Protein 2P5I (pdb70)

Organism: Halalkalibacterium halodurans (strain ATCC BAA-125 / DSM 18197 / FERM 7344 / JCM 9153 / C-125) (NCBI:txid272558)

Solvent-accessible surface area: 12283 Å² total

Sequence (257 aa):
PWRFLDHTSFGPTFQALQSFAYDDTLCTSIGKSQSPPTLRAWVHHNTVVLGIQDSRLPQIKAGIEALKGFQHDVIVRNSGGLAVVLDSGILNLSLVLKEEKGFSIDDGYELYELICSFQEQIEAREIVGSYCPGSYDLSIDGKKFAGISQRRIRGGVAVQIYLCVSGSGAERAKIRTFYDKAVAGQPTKFVYPRIKPETASLSELLGQPHNVSDVLLKALTLQQHGASLLTESLSADEWLLYEQHFARISERNEKLL

Foldseek 3Di:
DEEEAEALDDDQVPDVLLVVLLLVLLQQCQQVVNHAWYKYKHAHAQEKEAELQLLPFPQQVQLQVVSVVVVHHYWYDDNGQGIDTTHQQKMKIKTKHFADDPCDPVNLLVVCVLLCLCPPFWDQAFQAQATSTDRGFIDGPQAGFKDWDWDHDNRMIIIMMIGRADDFQLVRQVVQSSCCSRNVPHDGPDDGGNHDSVSGHVCVVVVHHDGNVNVVVSSCSVVVVPDDYHHDDDDPVSVVSSVVSSVVSVVVGVVSD

Radius of gyration: 17.76 Å; Cα contacts (8 Å, |Δi|>4): 543; chains: 1; bounding box: 44×38×42 Å

Secondary structure (DSSP, 8-state):
--EEEEESS--TTS-HHHHHHHHHHHHHHHTTTSS--EEEEE--SSEEEEEHHHHTSTTHHHHHHHHHHTT-EEEEESS----EEE-TTEEEEEEEEE--TT--HHHHHH--HHHH------EE---TTSSS--TT-EEETTEEEEEEEEEEETTEEEEEEEEE-SS-HHHHH--HHHHHHHHTTS--SS------TT---HHHHHTS---HHHHHHHH--TGGGT---EE----HHHHHHHHHHHHHHHHHHHHH-

Nearest PDB structures (foldseek):
  2p5i-assembly1_A  TM=1.003E+00  e=3.492E-57  Halalkalibacterium halodurans C-125
  2p0l-assembly1_A  TM=9.333E-01  e=1.406E-27  Streptococcus agalactiae COH1
  5icl-assembly1_A  TM=6.985E-01  e=1.034E-13  Enterococcus faecalis V583
  5idh-assembly1_A  TM=7.059E-01  e=4.350E-13  Enterococcus faecalis V583
  5ij6-assembly1_A  TM=6.819E-01  e=8.649E-13  Enterococcus faecalis V583

CATH classification: 3.30.930.10

B-factor: mean 23.75, std 8.86, range [7.97, 57.52]

InterPro domains:
  IPR004143 Biotinyl protein ligase (BPL) and lipoyl protein ligase (LPL), catalytic domain [PF21948] (27-234)
  IPR004143 Biotinyl protein ligase (BPL) and lipoyl protein ligase (LPL), catalytic domain [PS51733] (44-228)
  IPR024897 Octanoyltransferase LipL [MF_02119] (7-277)
  IPR045864 Class II Aminoacyl-tRNA synthetase/Biotinyl protein ligase (BPL) and lipoyl protein ligase (LPL) [G3DSA:3.30.930.10] (1-278)
  IPR045864 Class II Aminoacyl-tRNA synthetase/Biotinyl protein ligase (BPL) and lipoyl protein ligase (LPL) [SSF55681] (13-274)
  IPR050664 Octanoyltransferase LipM/LipL [PTHR43679] (11-274)

Structure (mmCIF, N/CA/C/O backbone):
data_2P5I
#
_entry.id   2P5I
#
_cell.length_a   87.715
_cell.length_b   87.715
_cell.length_c   78.878
_cell.angle_alpha   90.00
_cell.angle_beta   90.00
_cell.angle_gamma   120.00
#
_symmetry.space_group_name_H-M   'P 65'
#
loop_
_entity.id
_entity.type
_entity.pdbx_description
1 polymer 'BH3822 protein'
2 water water
#
loop_
_atom_site.group_PDB
_atom_site.id
_atom_site.type_symbol
_atom_site.label_atom_id
_atom_site.label_alt_id
_atom_site.label_comp_id
_atom_site.label_asym_id
_atom_site.label_entity_id
_atom_site.label_seq_id
_atom_site.pdbx_PDB_ins_code
_atom_site.Cartn_x
_atom_site.Cartn_y
_atom_site.Cartn_z
_atom_site.occupancy
_atom_site.B_iso_or_equiv
_atom_site.auth_seq_id
_atom_site.auth_comp_id
_atom_site.auth_asym_id
_atom_site.auth_atom_id
_atom_site.pdbx_PDB_model_num
ATOM 1 N N . PRO A 1 14 ? 29.564 1.934 -4.609 1.00 31.91 14 PRO A N 1
ATOM 2 C CA . PRO A 1 14 ? 29.905 0.855 -3.648 1.00 33.26 14 PRO A CA 1
ATOM 3 C C . PRO A 1 14 ? 31.231 1.135 -2.934 1.00 33.58 14 PRO A C 1
ATOM 4 O O . PRO A 1 14 ? 32.296 1.085 -3.551 1.00 34.84 14 PRO A O 1
ATOM 8 N N . TRP A 1 15 ? 31.155 1.428 -1.637 1.00 32.98 15 TRP A N 1
ATOM 9 C CA . TRP A 1 15 ? 32.336 1.718 -0.824 1.00 31.30 15 TRP A CA 1
ATOM 10 C C . TRP A 1 15 ? 33.011 0.434 -0.338 1.00 29.59 15 TRP A C 1
ATOM 11 O O . TRP A 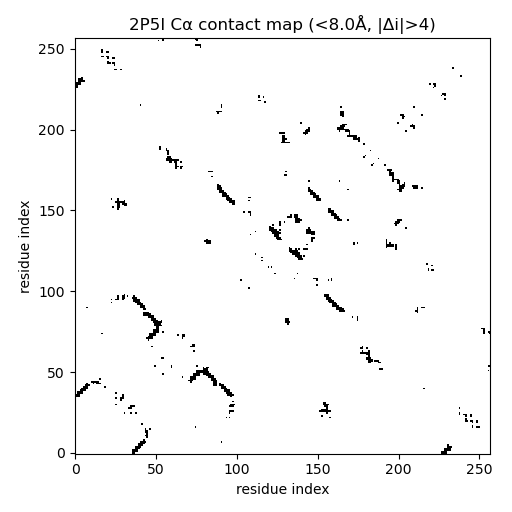1 15 ? 32.356 -0.590 -0.158 1.00 31.50 15 TRP A O 1
ATOM 22 N N . ARG A 1 16 ? 34.323 0.487 -0.133 1.00 28.51 16 ARG A N 1
ATOM 23 C CA . ARG A 1 16 ? 35.058 -0.655 0.411 1.00 24.98 16 ARG A CA 1
ATOM 24 C C . ARG A 1 16 ? 35.348 -0.308 1.868 1.00 24.33 16 ARG A C 1
ATOM 25 O O . ARG A 1 16 ? 35.619 0.847 2.183 1.00 23.86 16 ARG A O 1
ATOM 33 N N . PHE A 1 17 ? 35.281 -1.299 2.749 1.00 22.72 17 PHE A N 1
ATOM 34 C CA . PHE A 1 17 ? 35.563 -1.084 4.162 1.00 22.26 17 PHE A CA 1
ATOM 35 C C . PHE A 1 17 ? 36.806 -1.863 4.584 1.00 22.30 17 PHE A C 1
ATOM 36 O O . PHE A 1 17 ? 36.934 -3.054 4.295 1.00 22.75 17 PHE A O 1
ATOM 44 N N . LEU A 1 18 ? 37.719 -1.175 5.261 1.00 21.80 18 LEU A N 1
ATOM 45 C CA . LEU A 1 18 ? 38.962 -1.766 5.744 1.00 21.66 18 LEU A CA 1
ATOM 46 C C . LEU A 1 18 ? 39.021 -1.662 7.261 1.00 20.89 18 LEU A C 1
ATOM 47 O O . LEU A 1 18 ? 39.127 -0.564 7.809 1.00 20.25 18 LEU A O 1
ATOM 52 N N . ASP A 1 19 ? 38.970 -2.811 7.927 1.00 19.70 19 ASP A N 1
ATOM 53 C CA . ASP A 1 19 ? 38.989 -2.884 9.382 1.00 18.95 19 ASP A CA 1
ATOM 54 C C . ASP A 1 19 ? 40.392 -3.059 9.966 1.00 18.63 19 ASP A C 1
ATOM 55 O O . ASP A 1 19 ? 40.937 -4.158 9.950 1.00 18.73 19 ASP A O 1
ATOM 60 N N . HIS A 1 20 ? 40.977 -1.980 10.478 1.00 18.46 20 HIS A N 1
ATOM 61 C CA . HIS A 1 20 ? 42.303 -2.048 11.091 1.00 16.24 20 HIS A CA 1
ATOM 62 C C . HIS A 1 20 ? 42.177 -1.680 12.565 1.00 16.37 20 HIS A C 1
ATOM 63 O O . HIS A 1 20 ? 43.094 -1.121 13.169 1.00 15.77 20 HIS A O 1
ATOM 70 N N . THR A 1 21 ? 41.037 -2.011 13.152 1.00 17.81 21 THR A N 1
ATOM 71 C CA . THR A 1 21 ? 40.798 -1.686 14.550 1.00 20.20 21 THR A CA 1
ATOM 72 C C . THR A 1 21 ? 41.112 -2.788 15.564 1.00 22.05 21 THR A C 1
ATOM 73 O O . THR A 1 21 ? 41.114 -2.523 16.766 1.00 23.66 21 THR A O 1
ATOM 77 N N . SER A 1 22 ? 41.392 -4.007 15.104 1.00 21.79 22 SER A N 1
ATOM 78 C CA . SER A 1 22 ? 41.644 -5.107 16.039 1.00 23.43 22 SER A CA 1
ATOM 79 C C . SER A 1 22 ? 42.982 -5.830 15.955 1.00 23.08 22 SER A C 1
ATOM 80 O O . SER A 1 22 ? 43.027 -7.055 15.999 1.00 23.11 22 SER A O 1
ATOM 83 N N . PHE A 1 23 ? 44.073 -5.088 15.854 1.00 22.98 23 PHE A N 1
ATOM 84 C CA . PHE A 1 23 ? 45.378 -5.717 15.780 1.00 23.97 23 PHE A CA 1
ATOM 85 C C . PHE A 1 23 ? 46.164 -5.442 17.056 1.00 24.89 23 PHE A C 1
ATOM 86 O O . PHE A 1 23 ? 45.805 -4.557 17.835 1.00 25.39 23 PHE A O 1
ATOM 94 N N . GLY A 1 24 ? 47.223 -6.215 17.275 1.00 24.85 24 GLY A N 1
ATOM 95 C CA . GLY A 1 24 ? 48.034 -6.052 18.471 1.00 25.48 24 GLY A CA 1
ATOM 96 C C . GLY A 1 24 ? 48.824 -4.757 18.544 1.00 26.35 24 GLY A C 1
ATOM 97 O O . GLY A 1 24 ? 48.929 -4.029 17.548 1.00 26.68 24 GLY A O 1
ATOM 98 N N . PRO A 1 25 ? 49.428 -4.459 19.708 1.00 26.36 25 PRO A N 1
ATOM 99 C CA . PRO A 1 25 ? 50.217 -3.238 19.915 1.00 25.35 25 PRO A CA 1
ATOM 100 C C . PRO A 1 25 ? 51.427 -3.068 19.007 1.00 25.04 25 PRO A C 1
ATOM 101 O O . PRO A 1 25 ? 52.143 -2.074 19.117 1.00 26.26 25 PRO A O 1
ATOM 105 N N . THR A 1 26 ? 51.665 -4.027 18.113 1.00 24.66 26 THR A N 1
ATOM 106 C CA . THR A 1 26 ? 52.801 -3.933 17.191 1.00 24.54 26 THR A CA 1
ATOM 107 C C . THR A 1 26 ? 52.401 -3.254 15.890 1.00 22.60 26 THR A C 1
ATOM 108 O O . THR A 1 26 ? 53.256 -2.867 15.088 1.00 21.92 26 THR A O 1
ATOM 112 N N . PHE A 1 27 ? 51.095 -3.144 15.676 1.00 21.43 27 PHE A N 1
ATOM 113 C CA . PHE A 1 27 ? 50.553 -2.487 14.493 1.00 19.65 27 PHE A CA 1
ATOM 114 C C . PHE A 1 27 ? 50.872 -1.010 14.735 1.00 19.69 27 PHE A C 1
ATOM 115 O O . PHE A 1 27 ? 50.330 -0.385 15.643 1.00 18.67 27 PHE A O 1
ATOM 123 N N . GLN A 1 28 ? 51.776 -0.475 13.922 1.00 20.36 28 GLN A N 1
ATOM 124 C CA . GLN A 1 28 ? 52.251 0.902 14.049 1.00 20.23 28 GLN A CA 1
ATOM 125 C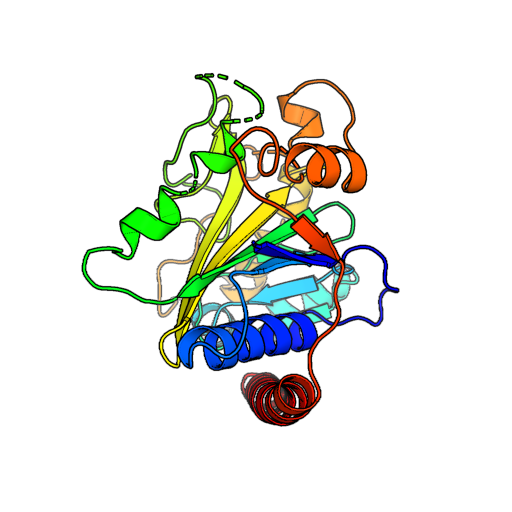 C . GLN A 1 28 ? 51.460 1.967 13.313 1.00 19.56 28 GLN A C 1
ATOM 126 O O . GLN A 1 28 ? 50.871 1.715 12.260 1.00 20.37 28 GLN A O 1
ATOM 132 N N . ALA A 1 29 ? 51.486 3.176 13.861 1.00 17.48 29 ALA A N 1
ATOM 133 C CA . ALA A 1 29 ? 50.804 4.297 13.238 1.00 18.14 29 ALA A CA 1
ATOM 134 C C . ALA A 1 29 ? 51.458 4.560 11.876 1.00 17.59 29 ALA A C 1
ATOM 135 O O . ALA A 1 29 ? 50.790 4.982 10.937 1.00 16.74 29 ALA A O 1
ATOM 137 N N . LEU A 1 30 ? 52.758 4.283 11.763 1.00 17.93 30 LEU A N 1
ATOM 138 C CA . LEU A 1 30 ? 53.465 4.500 10.496 1.00 18.58 30 LEU A CA 1
ATOM 139 C C . LEU A 1 30 ? 52.871 3.647 9.381 1.00 17.77 30 LEU A C 1
ATOM 140 O O . LEU A 1 30 ? 52.758 4.095 8.235 1.00 16.63 30 LEU A O 1
ATOM 145 N N . GLN A 1 31 ? 52.502 2.412 9.718 1.00 16.76 31 GLN A N 1
ATOM 146 C CA . GLN A 1 31 ? 51.894 1.511 8.742 1.00 16.12 31 GLN A CA 1
ATOM 147 C C . GLN A 1 31 ? 50.553 2.117 8.329 1.00 14.93 31 GLN A C 1
ATOM 148 O O . GLN A 1 31 ? 50.202 2.151 7.143 1.00 14.76 31 GLN A O 1
ATOM 154 N N . SER A 1 32 ? 49.811 2.607 9.316 1.00 13.98 32 SER A N 1
ATOM 155 C CA . SER A 1 32 ? 48.528 3.233 9.043 1.00 14.20 32 SER A CA 1
ATOM 156 C C . SER A 1 32 ? 48.704 4.360 8.028 1.00 15.29 32 SER A C 1
ATOM 157 O O . SER A 1 32 ? 47.922 4.471 7.087 1.00 15.53 32 SER A O 1
ATOM 160 N N . PHE A 1 33 ? 49.730 5.190 8.218 1.00 15.51 33 PHE A N 1
ATOM 161 C CA . PHE A 1 33 ? 49.987 6.292 7.296 1.00 16.60 33 PHE A CA 1
ATOM 162 C C . PHE A 1 33 ? 50.219 5.744 5.888 1.00 17.37 33 PHE A C 1
ATOM 163 O O . PHE A 1 33 ? 49.733 6.309 4.907 1.00 16.77 33 PHE A O 1
ATOM 171 N N . ALA A 1 34 ? 50.966 4.643 5.799 1.00 16.43 34 ALA A N 1
ATOM 172 C CA . ALA A 1 34 ? 51.264 4.007 4.520 1.00 16.28 34 ALA A CA 1
ATOM 173 C C . ALA A 1 34 ? 49.990 3.534 3.828 1.00 15.28 34 ALA A C 1
ATOM 174 O O . ALA A 1 34 ? 49.872 3.638 2.608 1.00 17.32 34 ALA A O 1
ATOM 176 N N . TYR A 1 35 ? 49.043 3.020 4.609 1.00 14.96 35 TYR A N 1
ATOM 177 C CA . TYR A 1 35 ? 47.773 2.543 4.068 1.00 15.32 35 TYR A CA 1
ATOM 178 C C . TYR A 1 35 ? 46.960 3.687 3.460 1.00 15.78 35 TYR A C 1
ATOM 179 O O . TYR A 1 35 ? 46.511 3.591 2.320 1.00 13.67 35 TYR A O 1
ATOM 188 N N . ASP A 1 36 ? 46.768 4.768 4.216 1.00 15.60 36 ASP A N 1
ATOM 189 C CA . ASP A 1 36 ? 46.010 5.900 3.696 1.00 16.74 36 ASP A CA 1
ATOM 190 C C . ASP A 1 36 ? 46.639 6.466 2.424 1.00 15.45 36 ASP A C 1
ATOM 191 O O . ASP A 1 36 ? 45.926 6.843 1.490 1.00 13.86 36 ASP A O 1
ATOM 196 N N . ASP A 1 37 ? 47.968 6.511 2.380 1.00 16.04 37 ASP A N 1
ATOM 197 C CA . ASP A 1 37 ? 48.657 7.011 1.190 1.00 18.33 37 ASP A CA 1
ATOM 198 C C . ASP A 1 37 ? 48.438 6.064 0.003 1.00 17.58 37 ASP A C 1
ATOM 199 O O . ASP A 1 37 ? 48.234 6.504 -1.123 1.00 16.17 37 ASP A O 1
ATOM 204 N N . THR A 1 38 ? 48.469 4.763 0.271 1.00 17.70 38 THR A N 1
ATOM 205 C CA . THR A 1 38 ? 48.250 3.762 -0.766 1.00 17.69 38 THR A CA 1
ATOM 206 C C . THR A 1 38 ? 46.849 3.914 -1.353 1.00 17.12 38 THR A C 1
ATOM 207 O O . THR A 1 38 ? 46.660 3.848 -2.571 1.00 17.27 38 THR A O 1
ATOM 211 N N . LEU A 1 39 ? 45.874 4.126 -0.475 1.00 16.07 39 LEU A N 1
ATOM 212 C CA . LEU A 1 39 ? 44.480 4.299 -0.878 1.00 17.05 39 LEU A CA 1
ATOM 213 C C . LEU A 1 39 ? 44.264 5.558 -1.718 1.00 18.57 39 LEU A C 1
ATOM 214 O O . LEU A 1 39 ? 43.484 5.548 -2.684 1.00 18.36 39 LEU A O 1
ATOM 219 N N . CYS A 1 40 ? 44.936 6.647 -1.340 1.00 18.52 40 CYS A N 1
ATOM 220 C CA . CYS A 1 40 ? 44.830 7.894 -2.092 1.00 17.55 40 CYS A CA 1
ATOM 221 C C . CYS A 1 40 ? 45.354 7.647 -3.500 1.00 16.97 40 CYS A C 1
ATOM 222 O O . CYS A 1 40 ? 44.770 8.095 -4.490 1.00 16.56 40 CYS A O 1
ATOM 225 N N . THR A 1 41 ? 46.456 6.915 -3.585 1.00 16.57 41 THR A N 1
ATOM 226 C CA . THR A 1 41 ? 47.080 6.636 -4.873 1.00 18.22 41 THR A CA 1
ATOM 227 C C . THR A 1 41 ? 46.229 5.754 -5.784 1.00 19.15 41 THR A C 1
ATOM 228 O O . THR A 1 41 ? 46.035 6.075 -6.955 1.00 19.55 41 THR A O 1
ATOM 232 N N . SER A 1 42 ? 45.710 4.651 -5.249 1.00 20.75 42 SER A N 1
ATOM 233 C CA . SER A 1 42 ? 44.890 3.744 -6.049 1.00 21.93 42 SER A CA 1
ATOM 234 C C . SER A 1 42 ? 43.512 4.315 -6.370 1.00 22.07 42 SER A C 1
ATOM 235 O O . SER A 1 42 ? 43.022 4.158 -7.493 1.00 24.11 42 SER A O 1
ATOM 238 N N . ILE A 1 43 ? 42.873 4.968 -5.401 1.00 20.95 43 ILE A N 1
ATOM 239 C CA . ILE A 1 43 ? 41.557 5.553 -5.657 1.00 20.86 43 ILE A CA 1
ATOM 240 C C . ILE A 1 43 ? 41.727 6.748 -6.598 1.00 22.38 43 ILE A C 1
ATOM 241 O O . ILE A 1 43 ? 40.826 7.090 -7.363 1.00 21.52 43 ILE A O 1
ATOM 246 N N . GLY A 1 44 ? 42.902 7.370 -6.549 1.00 23.65 44 GLY A N 1
ATOM 247 C CA . GLY A 1 44 ? 43.174 8.501 -7.417 1.00 25.39 44 GLY A CA 1
ATOM 248 C C . GLY A 1 44 ? 43.366 8.101 -8.873 1.00 26.38 44 GLY A C 1
ATOM 249 O O . GLY A 1 44 ? 43.302 8.948 -9.763 1.00 26.48 44 GLY A O 1
ATOM 250 N N . LYS A 1 45 ? 43.608 6.816 -9.117 1.00 26.86 45 LYS A N 1
ATOM 251 C CA . LYS A 1 45 ? 43.803 6.301 -10.472 1.00 29.07 45 LYS A CA 1
ATOM 252 C C . LYS A 1 45 ? 42.550 5.552 -10.936 1.00 28.13 45 LYS A C 1
ATOM 253 O O . LYS A 1 45 ? 42.565 4.896 -11.979 1.00 28.28 45 LYS A O 1
ATOM 259 N N . SER A 1 46 ? 41.482 5.652 -10.147 1.00 26.83 46 SER A N 1
ATOM 260 C CA . SER A 1 46 ? 40.212 4.985 -10.423 1.00 27.51 46 SER A CA 1
ATOM 261 C C . SER A 1 46 ? 40.385 3.473 -10.494 1.00 28.27 46 SER A C 1
ATOM 262 O O . SER A 1 46 ? 39.738 2.800 -11.295 1.00 29.42 46 SER A O 1
ATOM 265 N N . GLN A 1 47 ? 41.264 2.943 -9.653 1.00 28.59 47 GLN A N 1
ATOM 266 C CA . GLN A 1 47 ? 41.515 1.508 -9.623 1.00 29.06 47 GLN A CA 1
ATOM 267 C C . GLN A 1 47 ? 40.942 0.879 -8.370 1.00 29.32 47 GLN A C 1
ATOM 268 O O . GLN A 1 47 ? 40.998 -0.335 -8.199 1.00 30.89 47 GLN A O 1
ATOM 274 N N . SER A 1 48 ? 40.408 1.715 -7.486 1.00 28.90 48 SER A N 1
ATOM 275 C CA . SER A 1 48 ? 39.811 1.247 -6.246 1.00 27.14 48 SER A CA 1
ATOM 276 C C . SER A 1 48 ? 38.577 2.073 -5.951 1.00 25.28 48 SER A C 1
ATOM 277 O O . SER A 1 48 ? 38.495 3.234 -6.335 1.00 25.27 48 SER A O 1
ATOM 280 N N . PRO A 1 49 ? 37.590 1.477 -5.271 1.00 23.98 49 PRO A N 1
ATOM 281 C CA . PRO A 1 49 ? 36.371 2.214 -4.949 1.00 23.79 49 PRO A CA 1
ATOM 282 C C . PRO A 1 49 ? 36.638 3.102 -3.745 1.00 22.97 49 PRO A C 1
ATOM 283 O O . PRO A 1 49 ? 37.666 2.963 -3.087 1.00 23.04 49 PRO A O 1
ATOM 287 N N . PRO A 1 50 ? 35.728 4.039 -3.454 1.00 22.83 50 PRO A N 1
ATOM 288 C CA . PRO A 1 50 ? 35.931 4.915 -2.297 1.00 22.01 50 PRO A CA 1
ATOM 289 C C . PRO A 1 50 ? 36.137 3.987 -1.105 1.00 21.16 50 PRO A C 1
ATOM 290 O O . PRO A 1 50 ? 35.530 2.922 -1.042 1.00 22.50 50 PRO A O 1
ATOM 294 N N . THR A 1 51 ? 36.977 4.369 -0.158 1.00 19.25 51 THR A N 1
ATOM 295 C CA . THR A 1 51 ? 37.216 3.481 0.968 1.00 17.70 51 THR A CA 1
ATOM 296 C C . THR A 1 51 ? 37.099 4.103 2.343 1.00 17.69 51 THR A C 1
ATOM 297 O O . THR A 1 51 ? 37.579 5.214 2.584 1.00 16.70 51 THR A O 1
ATOM 301 N N . LEU A 1 52 ? 36.437 3.374 3.233 1.00 16.85 52 LEU A N 1
ATOM 302 C CA . LEU A 1 52 ? 36.298 3.782 4.620 1.00 17.69 52 LEU A CA 1
ATOM 303 C C . LEU A 1 52 ? 37.279 2.871 5.339 1.00 17.43 52 LEU A C 1
ATOM 304 O O . LEU A 1 52 ? 37.181 1.643 5.248 1.00 15.47 52 LEU A O 1
ATOM 309 N N . ARG A 1 53 ? 38.226 3.473 6.043 1.00 16.55 53 ARG A N 1
ATOM 310 C CA . ARG A 1 53 ? 39.232 2.712 6.763 1.00 15.69 53 ARG A CA 1
ATOM 311 C C . ARG A 1 53 ? 39.237 3.113 8.236 1.00 15.43 53 ARG A C 1
ATOM 312 O O . ARG A 1 53 ? 39.464 4.279 8.568 1.00 15.41 53 ARG A O 1
ATOM 320 N N . ALA A 1 54 ? 38.968 2.146 9.111 1.00 13.77 54 ALA A N 1
ATOM 321 C CA . ALA A 1 54 ? 38.926 2.390 10.549 1.00 14.85 54 ALA A CA 1
ATOM 322 C C . ALA A 1 54 ? 40.178 1.810 11.198 1.00 15.29 54 ALA A C 1
ATOM 323 O O . ALA A 1 54 ? 40.527 0.654 10.968 1.00 15.12 54 ALA A O 1
ATOM 325 N N . TRP A 1 55 ? 40.848 2.603 12.025 1.00 14.51 55 TRP A N 1
ATOM 326 C CA . TRP A 1 55 ? 42.078 2.129 12.638 1.00 14.27 55 TRP A CA 1
ATOM 327 C C . TRP A 1 55 ? 42.319 2.590 14.065 1.00 15.24 55 TRP A C 1
ATOM 328 O O . TRP A 1 55 ? 41.867 3.658 14.486 1.00 17.29 55 TRP A O 1
ATOM 339 N N . VAL A 1 56 ? 43.052 1.764 14.800 1.00 15.19 56 VAL A N 1
ATOM 340 C CA . VAL A 1 56 ? 43.365 2.019 16.198 1.00 14.52 56 VAL A CA 1
ATOM 341 C C . VAL A 1 56 ? 44.801 1.581 16.481 1.00 16.45 56 VAL A C 1
ATOM 342 O O . VAL A 1 56 ? 45.257 0.552 15.971 1.00 17.94 56 VAL A O 1
ATOM 346 N N . HIS A 1 57 ? 45.511 2.359 17.290 1.00 15.79 57 HIS A N 1
ATOM 347 C CA . HIS A 1 57 ? 46.882 2.032 17.652 1.00 16.13 57 HIS A CA 1
ATOM 348 C C . HIS A 1 57 ? 47.098 2.150 19.146 1.00 17.55 57 HIS A C 1
ATOM 349 O O . HIS A 1 57 ? 46.375 2.868 19.836 1.00 17.52 57 HIS A O 1
ATOM 356 N N . HIS A 1 58 ? 48.095 1.421 19.633 1.00 19.23 58 HIS A N 1
ATOM 357 C CA . HIS A 1 58 ? 48.447 1.408 21.045 1.00 21.16 58 HIS A CA 1
ATOM 358 C C . HIS A 1 58 ? 49.305 2.615 21.386 1.00 20.39 58 HIS A C 1
ATOM 359 O O . HIS A 1 58 ? 50.082 3.079 20.555 1.00 19.79 58 HIS A O 1
ATOM 366 N N . ASN A 1 59 ? 49.141 3.110 22.612 1.00 21.44 59 ASN A N 1
ATOM 367 C CA . ASN A 1 59 ? 49.881 4.251 23.144 1.00 19.45 59 ASN A CA 1
ATOM 368 C C . ASN A 1 59 ? 50.884 4.870 22.190 1.00 19.55 59 ASN A C 1
ATOM 369 O O . ASN A 1 59 ? 52.041 4.472 22.161 1.00 21.95 59 ASN A O 1
ATOM 374 N N . THR A 1 60 ? 50.444 5.852 21.417 1.00 17.51 60 THR A N 1
ATOM 375 C CA . THR A 1 60 ? 51.327 6.524 20.482 1.00 16.65 60 THR A CA 1
ATOM 376 C C . THR A 1 60 ? 51.058 8.028 20.488 1.00 16.59 60 THR A C 1
ATOM 377 O O . THR A 1 60 ? 49.909 8.475 20.603 1.00 15.94 60 THR A O 1
ATOM 381 N N . VAL A 1 61 ? 52.129 8.804 20.393 1.00 16.82 61 VAL A N 1
ATOM 382 C CA . VAL A 1 61 ? 52.018 10.247 20.303 1.00 14.67 61 VAL A CA 1
ATOM 383 C C . VAL A 1 61 ? 52.614 10.572 18.939 1.00 15.58 61 VAL A C 1
ATOM 384 O O . VAL A 1 61 ? 53.779 10.268 18.664 1.00 15.36 61 VAL A O 1
ATOM 388 N N . VAL A 1 62 ? 51.800 11.146 18.065 1.00 14.74 62 VAL A N 1
ATOM 389 C CA . VAL A 1 62 ? 52.275 11.517 16.747 1.00 14.09 62 VAL A CA 1
ATOM 390 C C . VAL A 1 62 ? 52.565 13.015 16.769 1.00 15.89 62 VAL A C 1
ATOM 391 O O . VAL A 1 62 ? 51.654 13.829 16.922 1.00 15.57 62 VAL A O 1
ATOM 395 N N . LEU A 1 63 ? 53.839 13.368 16.631 1.00 17.18 63 LEU A N 1
ATOM 396 C CA . LEU A 1 63 ? 54.260 14.767 16.633 1.00 18.65 63 LEU A CA 1
ATOM 397 C C . LEU A 1 63 ? 54.218 15.374 15.242 1.00 18.73 63 LEU A C 1
ATOM 398 O O . LEU A 1 63 ? 54.275 14.666 14.238 1.00 18.63 63 LEU A O 1
ATOM 403 N N . GLY A 1 64 ? 54.107 16.693 15.186 1.00 19.31 64 GLY A N 1
ATOM 404 C CA . GLY A 1 64 ? 54.116 17.358 13.899 1.00 19.93 64 GLY A CA 1
ATOM 405 C C . GLY A 1 64 ? 55.562 17.730 13.607 1.00 22.22 64 GLY A C 1
ATOM 406 O O . GLY A 1 64 ? 56.395 17.716 14.515 1.00 21.04 64 GLY A O 1
ATOM 407 N N . ILE A 1 65 ? 55.870 18.068 12.358 1.00 23.05 65 ILE A N 1
ATOM 408 C CA . ILE A 1 65 ? 57.232 18.440 11.996 1.00 25.03 65 ILE A CA 1
ATOM 409 C C . ILE A 1 65 ? 57.747 19.529 12.951 1.00 23.54 65 ILE A C 1
ATOM 410 O O . ILE A 1 65 ? 58.858 19.439 13.463 1.00 24.05 65 ILE A O 1
ATOM 415 N N . GLN A 1 66 ? 56.923 20.537 13.210 1.00 22.24 66 GLN A N 1
ATOM 416 C CA . GLN A 1 66 ? 57.302 21.632 14.096 1.00 23.24 66 GLN A CA 1
ATOM 417 C C . GLN A 1 66 ? 57.570 21.183 15.531 1.00 23.27 66 GLN A C 1
ATOM 418 O O . GLN A 1 66 ? 58.469 21.706 16.183 1.00 23.20 66 GLN A O 1
ATOM 424 N N . ASP A 1 67 ? 56.796 20.225 16.031 1.00 22.43 67 ASP A N 1
ATOM 425 C CA . ASP A 1 67 ? 57.011 19.757 17.394 1.00 21.36 67 ASP A CA 1
ATOM 426 C C . ASP A 1 67 ? 58.402 19.161 17.543 1.00 22.39 67 ASP A C 1
ATOM 427 O O . ASP A 1 67 ? 59.057 19.340 18.574 1.00 21.06 67 ASP A O 1
ATOM 432 N N . SER A 1 68 ? 58.839 18.447 16.508 1.00 22.34 68 SER A N 1
ATOM 433 C CA . SER A 1 68 ? 60.136 17.780 16.511 1.00 23.97 68 SER A CA 1
ATOM 434 C C . SER A 1 68 ? 61.323 18.738 16.503 1.00 24.30 68 SER A C 1
ATOM 435 O O . SER A 1 68 ? 62.432 18.342 16.838 1.00 24.16 68 SER A O 1
ATOM 438 N N . ARG A 1 69 ? 61.093 19.994 16.130 1.00 26.06 69 ARG A N 1
ATOM 439 C CA . ARG A 1 69 ? 62.172 20.972 16.099 1.00 27.29 69 ARG A CA 1
ATOM 440 C C . ARG A 1 69 ? 62.187 21.870 17.337 1.00 26.73 69 ARG A C 1
ATOM 441 O O . ARG A 1 69 ? 62.913 22.865 17.369 1.00 26.26 69 ARG A O 1
ATOM 449 N N . LEU A 1 70 ? 61.387 21.540 18.348 1.00 24.13 70 LEU A N 1
ATOM 450 C CA . LEU A 1 70 ? 61.356 22.354 19.559 1.00 23.13 70 LEU A CA 1
ATOM 451 C C . LEU A 1 70 ? 62.729 22.322 20.233 1.00 22.67 70 LEU A C 1
ATOM 452 O O . LEU A 1 70 ? 63.472 21.349 20.090 1.00 22.51 70 LEU A O 1
ATOM 457 N N . PRO A 1 71 ? 63.079 23.383 20.986 1.00 23.22 71 PRO A N 1
ATOM 458 C CA . PRO A 1 71 ? 64.373 23.482 21.681 1.00 24.15 71 PRO A CA 1
ATOM 459 C C . PRO A 1 71 ? 64.809 22.309 22.567 1.00 25.66 71 PRO A C 1
ATOM 460 O O . PRO A 1 71 ? 65.972 21.905 22.534 1.00 25.33 71 PRO A O 1
ATOM 464 N N . GLN A 1 72 ? 63.896 21.764 23.361 1.00 26.08 72 GLN A N 1
ATOM 465 C CA . GLN A 1 72 ? 64.245 20.646 24.230 1.00 25.55 72 GLN A CA 1
ATOM 466 C C . GLN A 1 72 ? 63.429 19.417 23.875 1.00 25.39 72 GLN A C 1
ATOM 467 O O . GLN A 1 72 ? 62.849 18.754 24.740 1.00 25.37 72 GLN A O 1
ATOM 473 N N . ILE A 1 73 ? 63.407 19.116 22.581 1.00 25.53 73 ILE A N 1
ATOM 474 C CA . ILE A 1 73 ? 62.657 17.983 22.060 1.00 26.28 73 ILE A CA 1
ATOM 475 C C . ILE A 1 73 ? 63.048 16.644 22.678 1.00 27.72 73 ILE A C 1
ATOM 476 O O . ILE A 1 73 ? 62.180 15.840 23.021 1.00 27.95 73 ILE A O 1
ATOM 481 N N . LYS A 1 74 ? 64.345 16.399 22.826 1.00 27.59 74 LYS A N 1
ATOM 482 C CA . LYS A 1 74 ? 64.782 15.127 23.382 1.00 29.84 74 LYS A CA 1
ATOM 483 C C . LYS A 1 74 ? 64.216 14.927 24.783 1.00 28.06 74 LYS A C 1
ATOM 484 O O . LYS A 1 74 ? 63.864 13.813 25.164 1.00 27.84 74 LYS A O 1
ATOM 490 N N . ALA A 1 75 ? 64.120 16.007 25.550 1.00 27.19 75 ALA A N 1
ATOM 491 C CA . ALA A 1 75 ? 63.569 15.914 26.893 1.00 24.88 75 ALA A CA 1
ATOM 492 C C . ALA A 1 75 ? 62.055 15.689 26.780 1.00 23.53 75 ALA A C 1
ATOM 493 O O . ALA A 1 75 ? 61.450 15.037 27.628 1.00 22.30 75 ALA A O 1
ATOM 495 N N . GLY A 1 76 ? 61.448 16.225 25.723 1.00 22.76 76 GLY A N 1
ATOM 496 C CA . GLY A 1 76 ? 60.017 16.044 25.530 1.00 21.20 76 GLY A CA 1
ATOM 497 C C . GLY A 1 76 ? 59.691 14.601 25.174 1.00 21.70 76 GLY A C 1
ATOM 498 O O . GLY A 1 76 ? 58.739 14.013 25.690 1.00 21.21 76 GLY A O 1
ATOM 499 N N . ILE A 1 77 ? 60.490 14.024 24.286 1.00 21.79 77 ILE A N 1
ATOM 500 C CA . ILE A 1 77 ? 60.297 12.644 23.871 1.00 22.58 77 ILE A CA 1
ATOM 501 C C . ILE A 1 77 ? 60.552 11.698 25.046 1.00 24.46 77 ILE A C 1
ATOM 502 O O . ILE A 1 77 ? 59.850 10.695 25.211 1.00 24.10 77 ILE A O 1
ATOM 507 N N . GLU A 1 78 ? 61.546 12.021 25.870 1.00 23.91 78 GLU A N 1
ATOM 508 C CA . GLU A 1 78 ? 61.843 11.199 27.038 1.00 25.11 78 GLU A CA 1
ATOM 509 C C . GLU A 1 78 ? 60.648 11.161 27.985 1.00 24.37 78 GLU A C 1
ATOM 510 O O . GLU A 1 78 ? 60.318 10.115 28.546 1.00 23.54 78 GLU A O 1
ATOM 516 N N . ALA A 1 79 ? 60.014 12.313 28.172 1.00 22.89 79 ALA A N 1
ATOM 517 C CA . ALA A 1 79 ? 58.851 12.396 29.041 1.00 22.89 79 ALA A CA 1
ATOM 518 C C . ALA A 1 79 ? 57.738 11.500 28.492 1.00 21.98 79 ALA A C 1
ATOM 519 O O . ALA A 1 79 ? 57.099 10.752 29.240 1.00 22.57 79 ALA A O 1
ATOM 521 N N . LEU A 1 80 ? 57.523 11.569 27.181 1.00 21.13 80 LEU A N 1
ATOM 522 C CA . LEU A 1 80 ? 56.497 10.767 26.528 1.00 20.69 80 LEU A CA 1
ATOM 523 C C . LEU A 1 80 ? 56.807 9.273 26.594 1.00 22.86 80 LEU A C 1
ATOM 524 O O . LEU A 1 80 ? 55.893 8.447 26.671 1.00 23.55 80 LEU A O 1
ATOM 529 N N . LYS A 1 81 ? 58.087 8.916 26.554 1.00 24.48 81 LYS A N 1
ATOM 530 C CA . LYS A 1 81 ? 58.461 7.512 26.658 1.00 26.61 81 LYS A CA 1
ATOM 531 C C . LYS A 1 81 ? 58.292 7.129 28.121 1.00 27.81 81 LYS A C 1
ATOM 532 O O . LYS A 1 81 ? 58.214 5.950 28.465 1.00 28.79 81 LYS A O 1
ATOM 538 N N . GLY A 1 82 ? 58.234 8.142 28.981 1.00 26.70 82 GLY A N 1
ATOM 539 C CA . GLY A 1 82 ? 58.044 7.895 30.396 1.00 26.95 82 GLY A CA 1
ATOM 540 C C . GLY A 1 82 ? 56.596 7.515 30.660 1.00 27.58 82 GLY A C 1
ATOM 541 O O . GLY A 1 82 ? 56.274 6.930 31.697 1.00 28.22 82 GLY A O 1
ATOM 542 N N . PHE A 1 83 ? 55.717 7.869 29.723 1.00 26.64 83 PHE A N 1
ATOM 543 C CA . PHE A 1 83 ? 54.295 7.549 29.825 1.00 25.30 83 PHE A CA 1
ATOM 544 C C . PHE A 1 83 ? 54.014 6.237 29.090 1.00 24.45 83 PHE A C 1
ATOM 545 O O . PHE A 1 83 ? 52.858 5.881 28.861 1.00 24.36 83 PHE A O 1
ATOM 553 N N . GLN A 1 84 ? 55.074 5.533 28.711 1.00 24.32 84 GLN A N 1
ATOM 554 C CA . GLN A 1 84 ? 54.950 4.273 27.990 1.00 25.26 84 GLN A CA 1
ATOM 555 C C . GLN A 1 84 ? 54.262 4.446 26.638 1.00 25.86 84 GLN A C 1
ATOM 556 O O . GLN A 1 84 ? 53.482 3.594 26.204 1.00 25.31 84 GLN A O 1
ATOM 562 N N . HIS A 1 85 ? 54.547 5.566 25.981 1.00 25.65 85 HIS A N 1
ATOM 563 C CA . HIS A 1 85 ? 53.996 5.837 24.661 1.00 25.46 85 HIS A CA 1
ATOM 564 C C . HIS A 1 85 ? 55.159 5.904 23.694 1.00 26.66 85 HIS A C 1
ATOM 565 O O . HIS A 1 85 ? 56.206 6.477 24.003 1.00 26.66 85 HIS A O 1
ATOM 572 N N . ASP A 1 86 ? 54.980 5.294 22.531 1.00 27.70 86 ASP A N 1
ATOM 573 C CA . ASP A 1 86 ? 55.996 5.326 21.498 1.00 28.47 86 ASP A CA 1
ATOM 574 C C . ASP A 1 86 ? 55.789 6.677 20.823 1.00 27.14 86 ASP A C 1
ATOM 575 O O . ASP A 1 86 ? 54.687 7.227 20.856 1.00 26.68 86 ASP A O 1
ATOM 580 N N . VAL A 1 87 ? 56.838 7.221 20.222 1.00 26.16 87 VAL A N 1
ATOM 581 C CA . VAL A 1 87 ? 56.732 8.523 19.579 1.00 23.88 87 VAL A CA 1
ATOM 582 C C . VAL A 1 87 ? 57.223 8.519 18.138 1.00 23.39 87 VAL A C 1
ATOM 583 O O . VAL A 1 87 ? 58.287 7.973 17.835 1.00 23.39 87 VAL A O 1
ATOM 587 N N . ILE A 1 88 ? 56.433 9.119 17.252 1.00 21.33 88 ILE A N 1
ATOM 588 C CA . ILE A 1 88 ? 56.796 9.231 15.843 1.00 20.89 88 ILE A CA 1
ATOM 589 C C . ILE A 1 88 ? 56.408 10.636 15.406 1.00 23.68 88 ILE A C 1
ATOM 590 O O . ILE A 1 88 ? 55.708 11.347 16.130 1.00 24.13 88 ILE A O 1
ATOM 595 N N . VAL A 1 89 ? 56.867 11.040 14.228 1.00 26.53 89 VAL A N 1
ATOM 596 C CA . VAL A 1 89 ? 56.557 12.368 13.715 1.00 29.42 89 VAL A CA 1
ATOM 597 C C . VAL A 1 89 ? 55.925 12.284 12.341 1.00 31.77 89 VAL A C 1
ATOM 598 O O . VAL A 1 89 ? 56.473 11.631 11.452 1.00 34.02 89 VAL A O 1
ATOM 602 N N . ARG A 1 90 ? 54.772 12.922 12.160 1.00 34.63 90 ARG A N 1
ATOM 603 C CA . ARG A 1 90 ? 54.156 12.908 10.847 1.00 39.44 90 ARG A CA 1
ATOM 604 C C . ARG A 1 90 ? 54.656 14.140 10.099 1.00 41.45 90 ARG A C 1
ATOM 605 O O . ARG A 1 90 ? 54.462 15.302 10.518 1.00 42.29 90 ARG A O 1
ATOM 613 N N . ASN A 1 91 ? 55.374 13.782 9.021 1.00 45.07 91 ASN A N 1
ATOM 614 C CA . ASN A 1 91 ? 56.069 14.630 8.036 1.00 47.72 91 ASN A CA 1
ATOM 615 C C . ASN A 1 91 ? 55.219 15.789 7.672 1.00 49.72 91 ASN A C 1
ATOM 616 O O . ASN A 1 91 ? 55.690 16.915 7.663 1.00 50.45 91 ASN A O 1
ATOM 621 N N . SER A 1 92 ? 53.968 15.555 7.327 1.00 51.49 92 SER A N 1
ATOM 622 C CA . SER A 1 92 ? 53.182 16.731 7.058 1.00 52.95 92 SER A CA 1
ATOM 623 C C . SER A 1 92 ? 52.713 17.089 8.474 1.00 53.47 92 SER A C 1
ATOM 624 O O . SER A 1 92 ? 51.679 16.578 8.942 1.00 54.90 92 SER A O 1
ATOM 627 N N . GLY A 1 93 ? 53.513 17.946 9.138 1.00 52.36 93 GLY A N 1
ATOM 628 C CA . GLY A 1 93 ? 53.289 18.366 10.523 1.00 50.35 93 GLY A CA 1
ATOM 629 C C . GLY A 1 93 ? 51.962 19.058 10.807 1.00 49.14 93 GLY A C 1
ATOM 630 O O . GLY A 1 93 ? 51.611 20.013 10.117 1.00 50.95 93 GLY A O 1
ATOM 631 N N . GLY A 1 94 ? 51.216 18.570 11.804 1.00 47.39 94 GLY A N 1
ATOM 632 C CA . GLY A 1 94 ? 49.945 19.166 12.205 1.00 42.96 94 GLY A CA 1
ATOM 633 C C . GLY A 1 94 ? 50.204 19.709 13.593 1.00 39.21 94 GLY A C 1
ATOM 634 O O . GLY A 1 94 ? 50.005 20.856 13.904 1.00 43.37 94 GLY A O 1
ATOM 635 N N . LEU A 1 95 ? 50.299 18.790 14.508 1.00 32.56 95 LEU A N 1
ATOM 636 C CA . LEU A 1 95 ? 50.723 19.002 15.886 1.00 27.04 95 LEU A CA 1
ATOM 637 C C . LEU A 1 95 ? 50.358 17.790 16.703 1.00 24.30 95 LEU A C 1
ATOM 638 O O . LEU A 1 95 ? 49.454 17.008 16.358 1.00 23.84 95 LEU A O 1
ATOM 643 N N . ALA A 1 96 ? 51.143 17.590 17.746 1.00 21.02 96 ALA A N 1
ATOM 644 C CA . ALA A 1 96 ? 51.016 16.449 18.612 1.00 18.30 96 ALA A CA 1
ATOM 645 C C . ALA A 1 96 ? 49.579 16.032 18.878 1.00 19.71 96 ALA A C 1
ATOM 646 O O . ALA A 1 96 ? 48.739 16.837 19.286 1.00 20.05 96 ALA A O 1
ATOM 648 N N . VAL A 1 97 ? 49.320 14.750 18.642 1.00 18.29 97 VAL A N 1
ATOM 649 C CA . VAL A 1 97 ? 48.010 14.153 18.851 1.00 17.14 97 VAL A CA 1
ATOM 650 C C . VAL A 1 97 ? 48.221 12.775 19.500 1.00 15.02 97 VAL A C 1
ATOM 651 O O . VAL A 1 97 ? 49.226 12.103 19.252 1.00 14.10 97 VAL A O 1
ATOM 655 N N . VAL A 1 98 ? 47.282 12.361 20.339 1.00 14.12 98 VAL A N 1
ATOM 656 C CA . VAL A 1 98 ? 47.393 11.087 21.033 1.00 13.43 98 VAL A CA 1
ATOM 657 C C . VAL A 1 98 ? 46.635 9.938 20.371 1.00 14.56 98 VAL A C 1
ATOM 658 O O . VAL A 1 98 ? 45.524 10.105 19.884 1.00 15.16 98 VAL A O 1
ATOM 662 N N . LEU A 1 99 ? 47.263 8.767 20.349 1.00 15.64 99 LEU A N 1
ATOM 663 C CA . LEU A 1 99 ? 46.644 7.566 19.798 1.00 16.82 99 LEU A CA 1
ATOM 664 C C . LEU A 1 99 ? 46.748 6.406 20.798 1.00 16.49 99 LEU A C 1
ATOM 665 O O . LEU A 1 99 ? 47.835 6.089 21.274 1.00 18.74 99 LEU A O 1
ATOM 670 N N . ASP A 1 100 ? 45.612 5.807 21.140 1.00 16.15 100 ASP A N 1
ATOM 671 C CA . ASP A 1 100 ? 45.574 4.654 22.038 1.00 16.67 100 ASP A CA 1
ATOM 672 C C . ASP A 1 100 ? 44.327 3.813 21.769 1.00 16.89 100 ASP A C 1
ATOM 673 O O . ASP A 1 100 ? 43.536 4.131 20.875 1.00 17.79 100 ASP A O 1
ATOM 678 N N . SER A 1 101 ? 44.158 2.743 22.540 1.00 17.39 101 SER A N 1
ATOM 679 C CA . SER A 1 101 ? 43.029 1.828 22.379 1.00 18.58 101 SER A CA 1
ATOM 680 C C . SER A 1 101 ? 41.660 2.482 22.524 1.00 18.97 101 SER A C 1
ATOM 681 O O . SER A 1 101 ? 40.658 1.932 22.062 1.00 20.39 101 SER A O 1
ATOM 684 N N . GLY A 1 102 ? 41.612 3.647 23.165 1.00 17.65 102 GLY A N 1
ATOM 685 C CA . GLY A 1 102 ? 40.347 4.339 23.330 1.00 14.64 102 GLY A CA 1
ATOM 686 C C . GLY A 1 102 ? 40.098 5.380 22.247 1.00 14.31 102 GLY A C 1
ATOM 687 O O . GLY A 1 102 ? 39.136 6.139 22.317 1.00 13.34 102 GLY A O 1
ATOM 688 N N . ILE A 1 103 ? 40.959 5.411 21.237 1.00 13.33 103 ILE A N 1
ATOM 689 C CA . ILE A 1 103 ? 40.839 6.382 20.153 1.00 13.37 103 ILE A CA 1
ATOM 690 C C . ILE A 1 103 ? 40.540 5.710 18.813 1.00 13.44 103 ILE A C 1
ATOM 691 O O . ILE A 1 103 ? 41.358 4.939 18.301 1.00 13.21 103 ILE A O 1
ATOM 696 N N . LEU A 1 104 ? 39.375 6.009 18.246 1.00 12.24 104 LEU A N 1
ATOM 697 C CA . LEU A 1 104 ? 38.992 5.444 16.963 1.00 12.02 104 LEU A CA 1
ATOM 698 C C . LEU A 1 104 ? 39.313 6.437 15.859 1.00 12.26 104 LEU A C 1
ATOM 699 O O . LEU A 1 104 ? 38.912 7.597 15.913 1.00 11.51 104 LEU A O 1
ATOM 704 N N . ASN A 1 105 ? 40.048 5.977 14.860 1.00 10.08 105 ASN A N 1
ATOM 705 C CA . ASN A 1 105 ? 40.403 6.837 13.754 1.00 12.41 105 ASN A CA 1
ATOM 706 C C . ASN A 1 105 ? 39.680 6.356 12.503 1.00 12.27 105 ASN A C 1
ATOM 707 O O . ASN A 1 105 ? 39.612 5.158 12.239 1.00 12.48 105 ASN A O 1
ATOM 712 N N . LEU A 1 106 ? 39.123 7.291 11.743 1.00 12.93 106 LEU A N 1
ATOM 713 C CA . LEU A 1 106 ? 38.452 6.927 10.512 1.00 12.37 106 LEU A CA 1
ATOM 714 C C . LEU A 1 106 ? 39.065 7.732 9.385 1.00 13.70 106 LEU A C 1
ATOM 715 O O . LEU A 1 106 ? 39.332 8.926 9.538 1.00 14.31 106 LEU A O 1
ATOM 720 N N . SER A 1 107 ? 39.304 7.067 8.263 1.00 14.49 107 SER A N 1
ATOM 721 C CA . SER A 1 107 ? 39.850 7.722 7.087 1.00 17.35 107 SER A CA 1
ATOM 722 C C . SER A 1 107 ? 38.881 7.487 5.943 1.00 17.65 107 SER A C 1
ATOM 723 O O . SER A 1 107 ? 38.629 6.345 5.568 1.00 17.07 107 SER A O 1
ATOM 726 N N . LEU A 1 108 ? 38.315 8.564 5.413 1.00 18.88 108 LEU A N 1
ATOM 727 C CA . LEU A 1 108 ? 37.416 8.454 4.278 1.00 19.89 108 LEU A CA 1
ATOM 728 C C . LEU A 1 108 ? 38.276 8.836 3.083 1.00 19.24 108 LEU A C 1
ATOM 729 O O . LEU A 1 108 ? 38.669 9.993 2.932 1.00 19.58 108 LEU A O 1
ATOM 734 N N . VAL A 1 109 ? 38.582 7.859 2.244 1.00 17.95 109 VAL A N 1
ATOM 735 C CA . VAL A 1 109 ? 39.405 8.109 1.082 1.00 16.66 109 VAL A CA 1
ATOM 736 C C . VAL A 1 109 ? 38.536 8.103 -0.172 1.00 19.51 109 VAL A C 1
ATOM 737 O O . VAL A 1 109 ? 37.907 7.093 -0.501 1.00 19.33 109 VAL A O 1
ATOM 741 N N . LEU A 1 110 ? 38.473 9.241 -0.855 1.00 19.14 110 LEU A N 1
ATOM 742 C CA . LEU A 1 110 ? 37.697 9.319 -2.077 1.00 22.03 110 LEU A CA 1
ATOM 743 C C . LEU A 1 110 ? 38.467 10.014 -3.203 1.00 20.56 110 LEU A C 1
ATOM 744 O O . LEU A 1 110 ? 39.518 10.602 -2.984 1.00 20.80 110 LEU A O 1
ATOM 749 N N . LYS A 1 111 ? 37.945 9.911 -4.415 1.00 20.70 111 LYS A N 1
ATOM 750 C CA . LYS A 1 111 ? 38.578 10.486 -5.598 1.00 21.02 111 LYS A CA 1
ATOM 751 C C . LYS A 1 111 ? 38.550 12.016 -5.633 1.00 20.36 111 LYS A C 1
ATOM 752 O O . LYS A 1 111 ? 37.514 12.632 -5.396 1.00 19.80 111 LYS A O 1
ATOM 758 N N . GLU A 1 112 ? 39.696 12.626 -5.921 1.00 20.61 112 GLU A N 1
ATOM 759 C CA . GLU A 1 112 ? 39.766 14.079 -6.003 1.00 23.55 112 GLU A CA 1
ATOM 760 C C . GLU A 1 112 ? 39.061 14.537 -7.284 1.00 26.44 112 GLU A C 1
ATOM 761 O O . GLU A 1 112 ? 39.407 14.103 -8.386 1.00 26.47 112 GLU A O 1
ATOM 767 N N . GLU A 1 113 ? 38.060 15.399 -7.139 1.00 28.65 113 GLU A N 1
ATOM 768 C CA . GLU A 1 113 ? 37.317 15.887 -8.296 1.00 31.27 113 GLU A CA 1
ATOM 769 C C . GLU A 1 113 ? 37.033 17.382 -8.234 1.00 32.23 113 GLU A C 1
ATOM 770 O O . GLU A 1 113 ? 37.126 18.004 -7.177 1.00 31.62 113 GLU A O 1
ATOM 776 N N . LYS A 1 114 ? 36.676 17.936 -9.390 1.00 33.22 114 LYS A N 1
ATOM 777 C CA . LYS A 1 114 ? 36.331 19.345 -9.535 1.00 34.81 114 LYS A CA 1
ATOM 778 C C . LYS A 1 114 ? 35.109 19.647 -8.677 1.00 34.45 114 LYS A C 1
ATOM 779 O O . LYS A 1 114 ? 34.105 18.941 -8.741 1.00 33.76 114 LYS A O 1
ATOM 785 N N . GLY A 1 115 ? 35.191 20.697 -7.875 1.00 33.99 115 GLY A N 1
ATOM 786 C CA . GLY A 1 115 ? 34.060 21.041 -7.038 1.00 35.79 115 GLY A CA 1
ATOM 787 C C . GLY A 1 115 ? 34.060 20.386 -5.669 1.00 35.54 115 GLY A C 1
ATOM 788 O O . GLY A 1 115 ? 33.186 20.677 -4.854 1.00 37.43 115 GLY A O 1
ATOM 789 N N . PHE A 1 116 ? 35.014 19.493 -5.411 1.00 34.37 116 PHE A N 1
ATOM 790 C CA . PHE A 1 116 ? 35.096 18.840 -4.104 1.00 31.93 116 PHE A CA 1
ATOM 791 C C . PHE A 1 116 ? 36.278 19.473 -3.387 1.00 30.48 116 PHE A C 1
ATOM 792 O O . PHE A 1 116 ? 37.396 18.967 -3.431 1.00 30.20 116 PHE A O 1
ATOM 800 N N . SER A 1 117 ? 36.008 20.595 -2.732 1.00 29.07 117 SER A N 1
ATOM 801 C CA . SER A 1 117 ? 37.020 21.369 -2.021 1.00 29.14 117 SER A CA 1
ATOM 802 C C . SER A 1 117 ? 37.573 20.747 -0.739 1.00 26.85 117 SER A C 1
ATOM 803 O O . SER A 1 117 ? 37.105 19.704 -0.292 1.00 26.40 117 SER A O 1
ATOM 806 N N . ILE A 1 118 ? 38.582 21.412 -0.171 1.00 26.08 118 ILE A N 1
ATOM 807 C CA . ILE A 1 118 ? 39.221 20.999 1.078 1.00 23.72 118 ILE A CA 1
ATOM 808 C C . ILE A 1 118 ? 38.131 21.003 2.147 1.00 24.89 118 ILE A C 1
ATOM 809 O O . ILE A 1 118 ? 37.959 20.035 2.886 1.00 23.27 118 ILE A O 1
ATOM 814 N N . ASP A 1 119 ? 37.399 22.114 2.218 1.00 23.84 119 ASP A N 1
ATOM 815 C CA . ASP A 1 119 ? 36.332 22.265 3.195 1.00 24.98 119 ASP A CA 1
ATOM 816 C C . ASP A 1 119 ? 35.166 21.322 2.925 1.00 24.32 119 ASP A C 1
ATOM 817 O O . ASP A 1 119 ? 34.451 20.937 3.852 1.00 22.93 119 ASP A O 1
ATOM 822 N N . ASP A 1 120 ? 34.973 20.951 1.661 1.00 23.42 120 ASP A N 1
ATOM 823 C CA . ASP A 1 120 ? 33.914 20.011 1.310 1.00 23.70 120 ASP A CA 1
ATOM 824 C C . ASP A 1 120 ? 34.254 18.700 2.024 1.00 23.40 120 ASP A C 1
ATOM 825 O O . ASP A 1 120 ? 33.387 18.038 2.596 1.00 23.91 120 ASP A O 1
ATOM 830 N N . GLY A 1 121 ? 35.530 18.332 1.978 1.00 21.85 121 GLY A N 1
ATOM 831 C CA . GLY A 1 121 ? 35.973 17.112 2.627 1.00 20.43 121 GLY A CA 1
ATOM 832 C C . GLY A 1 121 ? 35.745 17.155 4.128 1.00 19.16 121 GLY A C 1
ATOM 833 O O . GLY A 1 121 ? 35.268 16.177 4.718 1.00 16.70 121 GLY A O 1
ATOM 834 N N . TYR A 1 122 ? 36.084 18.284 4.750 1.00 17.85 122 TYR A N 1
ATOM 835 C CA . TYR A 1 122 ? 35.902 18.437 6.190 1.00 18.43 122 TYR A CA 1
ATOM 836 C C . TYR A 1 122 ? 34.419 18.388 6.550 1.00 18.82 122 TYR A C 1
ATOM 837 O O . TYR A 1 122 ? 34.032 17.787 7.554 1.00 18.16 122 TYR A O 1
ATOM 846 N N . GLU A 1 123 ? 33.597 19.031 5.725 1.00 18.51 123 GLU A N 1
ATOM 847 C CA . GLU A 1 123 ? 32.154 19.082 5.934 1.00 20.20 123 GLU A CA 1
ATOM 848 C C . GLU A 1 123 ? 3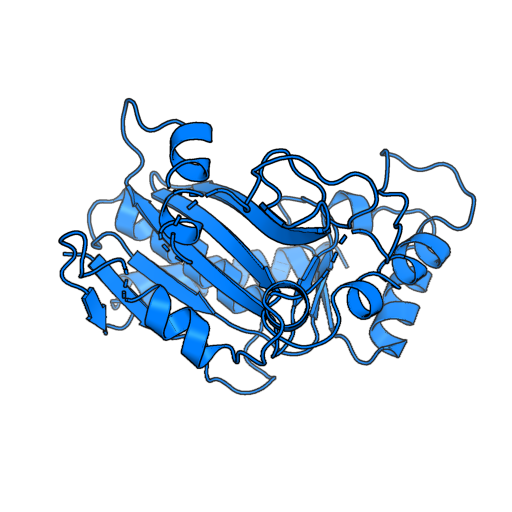1.505 17.703 5.851 1.00 19.70 123 GLU A C 1
ATOM 849 O O . GLU A 1 123 ? 30.572 17.403 6.604 1.00 18.89 123 GLU A O 1
ATOM 855 N N . LEU A 1 124 ? 31.989 16.883 4.925 1.00 18.38 124 LEU A N 1
ATOM 856 C CA . LEU A 1 124 ? 31.470 15.532 4.746 1.00 19.06 124 LEU A CA 1
ATOM 857 C C . LEU A 1 124 ? 31.700 14.718 6.014 1.00 18.29 124 LEU A C 1
ATOM 858 O O . LEU A 1 124 ? 30.783 14.056 6.509 1.00 17.76 124 LEU A O 1
ATOM 871 N N . TYR A 1 126 ? 32.234 15.868 8.968 1.00 18.16 126 TYR A N 1
ATOM 872 C CA . TYR A 1 126 ? 31.461 16.506 10.031 1.00 19.87 126 TYR A CA 1
ATOM 873 C C . TYR A 1 126 ? 30.017 16.002 10.010 1.00 19.33 126 TYR A C 1
ATOM 874 O O . TYR A 1 126 ? 29.496 15.555 11.036 1.00 17.86 126 TYR A O 1
ATOM 883 N N . GLU A 1 127 ? 29.384 16.069 8.839 1.00 20.03 127 GLU A N 1
ATOM 884 C CA . GLU A 1 127 ? 28.011 15.593 8.667 1.00 21.73 127 GLU A CA 1
ATOM 885 C C . GLU A 1 127 ? 27.917 14.148 9.115 1.00 19.95 127 GLU A C 1
ATOM 886 O O . GLU A 1 127 ? 26.971 13.756 9.799 1.00 19.95 127 GLU A O 1
ATOM 892 N N . LEU A 1 128 ? 28.904 13.357 8.703 1.00 20.34 128 LEU A N 1
ATOM 893 C CA . LEU A 1 128 ? 28.957 11.945 9.043 1.00 19.80 128 LEU A CA 1
ATOM 894 C C . LEU A 1 128 ? 28.927 11.728 10.554 1.00 19.71 128 LEU A C 1
ATOM 895 O O . LEU A 1 128 ? 28.193 10.869 11.047 1.00 17.91 128 LEU A O 1
ATOM 900 N N . ILE A 1 129 ? 29.713 12.508 11.291 1.00 19.13 129 ILE A N 1
ATOM 901 C CA . ILE A 1 129 ? 29.741 12.362 12.743 1.00 19.96 129 ILE A CA 1
ATOM 902 C C . ILE A 1 129 ? 28.403 12.731 13.359 1.00 19.68 129 ILE A C 1
ATOM 903 O O . ILE A 1 129 ? 27.865 11.980 14.172 1.00 20.03 129 ILE A O 1
ATOM 908 N N . CYS A 1 130 ? 27.865 13.882 12.961 1.00 20.13 130 CYS A N 1
ATOM 909 C CA . CYS A 1 130 ? 26.590 14.356 13.489 1.00 21.38 130 CYS A CA 1
ATOM 910 C C . CYS A 1 130 ? 25.486 13.327 13.262 1.00 22.89 130 CYS A C 1
ATOM 911 O O . CYS A 1 130 ? 24.647 13.102 14.130 1.00 22.64 130 CYS A O 1
ATOM 914 N N . SER A 1 131 ? 25.494 12.695 12.096 1.00 23.12 131 SER A N 1
ATOM 915 C CA . SER A 1 131 ? 24.485 11.693 11.787 1.00 25.71 131 SER A CA 1
ATOM 916 C C . SER A 1 131 ? 24.651 10.454 12.685 1.00 27.02 131 SER A C 1
ATOM 917 O O . SER A 1 131 ? 23.670 9.908 13.196 1.00 27.93 131 SER A O 1
ATOM 928 N N . PHE A 1 133 ? 25.534 10.335 15.542 1.00 26.01 133 PHE A N 1
ATOM 929 C CA . PHE A 1 133 ? 25.077 10.690 16.877 1.00 25.49 133 PHE A CA 1
ATOM 930 C C . PHE A 1 133 ? 23.888 11.647 16.786 1.00 26.87 133 PHE A C 1
ATOM 931 O O . PHE A 1 133 ? 23.781 12.575 17.577 1.00 28.91 133 PHE A O 1
ATOM 939 N N . GLN A 1 134 ? 23.000 11.416 15.824 1.00 29.25 134 GLN A N 1
ATOM 940 C CA . GLN A 1 134 ? 21.836 12.285 15.610 1.00 31.57 134 GLN A CA 1
ATOM 941 C C . GLN A 1 134 ? 21.153 12.714 16.908 1.00 31.20 134 GLN A C 1
ATOM 942 O O . GLN A 1 134 ? 20.971 11.915 17.829 1.00 31.66 134 GLN A O 1
ATOM 948 N N . GLU A 1 138 ? 22.799 18.499 17.213 1.00 44.65 138 GLU A N 1
ATOM 949 C CA . GLU A 1 138 ? 22.629 19.936 17.421 1.00 44.29 138 GLU A CA 1
ATOM 950 C C . GLU A 1 138 ? 23.576 20.371 18.542 1.00 41.93 138 GLU A C 1
ATOM 951 O O . GLU A 1 138 ? 23.684 21.552 18.869 1.00 41.99 138 GLU A O 1
ATOM 957 N N . GLN A 1 139 ? 24.269 19.391 19.113 1.00 38.42 139 GLN A N 1
ATOM 958 C CA . GLN A 1 139 ? 25.204 19.623 20.204 1.00 34.66 139 GLN A CA 1
ATOM 959 C C . GLN A 1 139 ? 26.647 19.681 19.728 1.00 29.65 139 GLN A C 1
ATOM 960 O O . GLN A 1 139 ? 27.496 20.270 20.388 1.00 27.62 139 GLN A O 1
ATOM 966 N N . ILE A 1 140 ? 26.920 19.052 18.591 1.00 25.90 140 ILE A N 1
ATOM 967 C CA . ILE A 1 140 ? 28.278 18.980 18.059 1.00 22.21 140 ILE A CA 1
ATOM 968 C C . ILE A 1 140 ? 28.701 20.167 17.210 1.00 20.50 140 ILE A C 1
ATOM 969 O O . ILE A 1 140 ? 28.124 20.427 16.157 1.00 19.73 140 ILE A O 1
ATOM 974 N N . GLU A 1 141 ? 29.726 20.878 17.671 1.00 18.93 141 GLU A N 1
ATOM 975 C CA . GLU A 1 141 ? 30.258 22.027 16.943 1.00 16.61 141 GLU A CA 1
ATOM 976 C C . GLU A 1 141 ? 31.512 21.653 16.166 1.00 14.83 141 GLU A C 1
ATOM 977 O O . GLU A 1 141 ? 32.237 20.737 16.547 1.00 14.95 141 GLU A O 1
ATOM 983 N N . ALA A 1 142 ? 31.747 22.383 15.080 1.00 13.94 142 ALA A N 1
ATOM 984 C CA . ALA A 1 142 ? 32.939 22.236 14.251 1.00 14.92 142 ALA A CA 1
ATOM 985 C C . ALA A 1 142 ? 33.537 23.615 14.492 1.00 16.26 142 ALA A C 1
ATOM 986 O O . ALA A 1 142 ? 33.132 24.602 13.868 1.00 17.81 142 ALA A O 1
ATOM 988 N N . ARG A 1 143 ? 34.482 23.681 15.423 1.00 16.77 143 ARG A N 1
ATOM 989 C CA . ARG A 1 143 ? 35.092 24.945 15.816 1.00 16.78 143 ARG A CA 1
ATOM 990 C C . ARG A 1 143 ? 36.404 24.665 16.546 1.00 15.96 143 ARG A C 1
ATOM 991 O O . ARG A 1 143 ? 36.475 23.765 17.387 1.00 13.47 143 ARG A O 1
ATOM 999 N N . GLU A 1 144 ? 37.440 25.433 16.214 1.00 14.91 144 GLU A N 1
ATOM 1000 C CA . GLU A 1 144 ? 38.736 25.257 16.847 1.00 15.05 144 GLU A CA 1
ATOM 1001 C C . GLU A 1 144 ? 38.613 25.404 18.358 1.00 14.01 144 GLU A C 1
ATOM 1002 O O . GLU A 1 144 ? 38.108 26.407 18.852 1.00 14.44 144 GLU A O 1
ATOM 1008 N N . ILE A 1 145 ? 39.082 24.402 19.089 1.00 12.44 145 ILE A N 1
ATOM 1009 C CA . ILE A 1 145 ? 39.028 24.457 20.545 1.00 13.70 145 ILE A CA 1
ATOM 1010 C C . ILE A 1 145 ? 40.356 24.940 21.120 1.00 13.16 145 ILE A C 1
ATOM 1011 O O . ILE A 1 145 ? 41.320 24.192 21.181 1.00 11.38 145 ILE A O 1
ATOM 1016 N N . VAL A 1 146 ? 40.389 26.205 21.531 1.00 15.84 146 VAL A N 1
ATOM 1017 C CA . VAL A 1 146 ? 41.584 26.816 22.104 1.00 15.19 146 VAL A CA 1
ATOM 1018 C C . VAL A 1 146 ? 41.828 26.153 23.451 1.00 14.51 146 VAL A C 1
ATOM 1019 O O . VAL A 1 146 ? 40.919 26.051 24.271 1.00 14.81 146 VAL A O 1
ATOM 1023 N N . GLY A 1 147 ? 43.057 25.694 23.668 1.00 14.55 147 GLY A N 1
ATOM 1024 C CA . GLY A 1 147 ? 43.384 25.004 24.903 1.00 10.40 147 GLY A CA 1
ATOM 1025 C C . GLY A 1 147 ? 43.610 23.517 24.639 1.00 12.17 147 GLY A C 1
ATOM 1026 O O . GLY A 1 147 ? 44.204 22.819 25.461 1.00 9.69 147 GLY A O 1
ATOM 1027 N N . SER A 1 148 ? 43.140 23.021 23.493 1.00 11.82 148 SER A N 1
ATOM 1028 C CA . SER A 1 148 ? 43.309 21.602 23.166 1.00 14.12 148 SER A CA 1
ATOM 1029 C C . SER A 1 148 ? 44.565 21.357 22.333 1.00 13.85 148 SER A C 1
ATOM 1030 O O . SER A 1 148 ? 45.100 22.280 21.726 1.00 14.81 148 SER A O 1
ATOM 1033 N N . TYR A 1 149 ? 45.042 20.114 22.310 1.00 14.34 149 TYR A N 1
ATOM 1034 C CA . TYR A 1 149 ? 46.213 19.801 21.507 1.00 15.36 149 TYR A CA 1
ATOM 1035 C C . TYR A 1 149 ? 45.758 19.594 20.066 1.00 15.58 149 TYR A C 1
ATOM 1036 O O . TYR A 1 149 ? 44.592 19.296 19.813 1.00 16.61 149 TYR A O 1
ATOM 1045 N N . CYS A 1 150 ? 46.679 19.787 19.130 1.00 16.90 150 CYS A N 1
ATOM 1046 C CA . CYS A 1 150 ? 46.391 19.658 17.705 1.00 16.97 150 CYS A CA 1
ATOM 1047 C C . CYS A 1 150 ? 45.103 20.408 17.342 1.00 16.51 150 CYS A C 1
ATOM 1048 O O . CYS A 1 150 ? 44.208 19.853 16.701 1.00 13.99 150 CYS A O 1
ATOM 1051 N N . PRO A 1 151 ? 44.996 21.687 17.753 1.00 15.50 151 PRO A N 1
ATOM 1052 C CA . PRO A 1 151 ? 43.802 22.481 17.453 1.00 15.62 151 PRO A CA 1
ATOM 1053 C C . PRO A 1 151 ? 43.645 22.757 15.965 1.00 15.39 151 PRO A C 1
ATOM 1054 O O . PRO A 1 151 ? 44.627 23.000 15.266 1.00 15.50 151 PRO A O 1
ATOM 1058 N N . GLY A 1 152 ? 42.403 22.714 15.491 1.00 15.55 152 GLY A N 1
ATOM 1059 C CA . GLY A 1 152 ? 42.127 22.963 14.084 1.00 15.24 152 GLY A CA 1
ATOM 1060 C C . GLY A 1 152 ? 40.744 23.560 13.903 1.00 15.07 152 GLY A C 1
ATOM 1061 O O . GLY A 1 152 ? 39.907 23.475 14.811 1.00 12.23 152 GLY A O 1
ATOM 1062 N N . SER A 1 153 ? 40.499 24.150 12.735 1.00 14.23 153 SER A N 1
ATOM 1063 C CA . SER A 1 153 ? 39.214 24.782 12.434 1.00 15.94 153 SER A CA 1
ATOM 1064 C C . SER A 1 153 ? 38.065 23.794 12.547 1.00 16.78 153 SER A C 1
ATOM 1065 O O . SER A 1 153 ? 36.946 24.169 12.882 1.00 15.86 153 SER A O 1
ATOM 1068 N N . TYR A 1 154 ? 38.339 22.528 12.258 1.00 15.88 154 TYR A N 1
ATOM 1069 C CA . TYR A 1 154 ? 37.294 21.533 12.339 1.00 16.26 154 TYR A CA 1
ATOM 1070 C C . TYR A 1 154 ? 37.372 20.589 13.529 1.00 15.74 154 TYR A C 1
ATOM 1071 O O . TYR A 1 154 ? 37.090 19.399 13.405 1.00 16.52 154 TYR A O 1
ATOM 1080 N N . ASP A 1 155 ? 37.767 21.119 14.684 1.00 15.13 155 ASP A N 1
ATOM 1081 C CA . ASP A 1 155 ? 37.787 20.308 15.894 1.00 13.88 155 ASP A CA 1
ATOM 1082 C C . ASP A 1 155 ? 36.308 20.058 16.171 1.00 13.46 155 ASP A C 1
ATOM 1083 O O . ASP A 1 155 ? 35.463 20.925 15.903 1.00 11.09 155 ASP A O 1
ATOM 1088 N N . LEU A 1 156 ? 35.980 18.881 16.687 1.00 13.56 156 LEU A N 1
ATOM 1089 C CA . LEU A 1 156 ? 34.590 18.595 17.009 1.00 14.10 156 LEU A CA 1
ATOM 1090 C C . LEU A 1 156 ? 34.464 18.582 18.526 1.00 14.79 156 LEU A C 1
ATOM 1091 O O . LEU A 1 156 ? 35.364 18.118 19.235 1.00 15.47 156 LEU A O 1
ATOM 1096 N N . SER A 1 157 ? 33.352 19.101 19.029 1.00 13.53 157 SER A N 1
ATOM 1097 C CA . SER A 1 157 ? 33.145 19.140 20.466 1.00 14.87 157 SER A CA 1
ATOM 1098 C C . SER A 1 157 ? 31.675 19.195 20.854 1.00 15.50 157 SER A C 1
ATOM 1099 O O . SER A 1 157 ? 30.786 19.370 20.019 1.00 15.95 157 SER A O 1
ATOM 1102 N N . ILE A 1 158 ? 31.439 19.036 22.145 1.00 15.12 158 ILE A N 1
ATOM 1103 C CA . ILE A 1 158 ? 30.107 19.101 22.710 1.00 15.68 158 ILE A CA 1
ATOM 1104 C C . ILE A 1 158 ? 30.309 19.844 24.022 1.00 16.48 158 ILE A C 1
ATOM 1105 O O . ILE A 1 158 ? 31.309 19.621 24.722 1.00 13.97 158 ILE A O 1
ATOM 1110 N N . ASP A 1 159 ? 29.375 20.739 24.335 1.00 16.29 159 ASP A N 1
ATOM 1111 C CA . ASP A 1 159 ? 29.449 21.537 25.551 1.00 15.79 159 ASP A CA 1
ATOM 1112 C C . ASP A 1 159 ? 30.821 22.212 25.653 1.00 15.13 159 ASP A C 1
ATOM 1113 O O . ASP A 1 159 ? 31.341 22.431 26.744 1.00 12.70 159 ASP A O 1
ATOM 1118 N N . GLY A 1 160 ? 31.398 22.523 24.495 1.00 15.11 160 GLY A N 1
ATOM 1119 C CA . GLY A 1 160 ? 32.685 23.193 24.441 1.00 14.25 160 GLY A CA 1
ATOM 1120 C C . GLY A 1 160 ? 33.923 22.334 24.641 1.00 15.76 160 GLY A C 1
ATOM 1121 O O . GLY A 1 160 ? 35.039 22.856 24.655 1.00 13.60 160 GLY A O 1
ATOM 1122 N N . LYS A 1 161 ? 33.744 21.023 24.787 1.00 14.84 161 LYS A N 1
ATOM 1123 C CA . LYS A 1 161 ? 34.882 20.133 25.000 1.00 15.77 161 LYS A CA 1
ATOM 1124 C C . LYS A 1 161 ? 35.188 19.273 23.780 1.00 15.56 161 LYS A C 1
ATOM 1125 O O . LYS A 1 161 ? 34.338 18.519 23.302 1.00 15.74 161 LYS A O 1
ATOM 1131 N N . LYS A 1 162 ? 36.416 19.398 23.291 1.00 13.10 162 LYS A N 1
ATOM 1132 C CA . LYS A 1 162 ? 36.880 18.676 22.112 1.00 14.60 162 LYS A CA 1
ATOM 1133 C C . LYS A 1 162 ? 36.963 17.156 22.286 1.00 15.00 162 LYS A C 1
ATOM 1134 O O . LYS A 1 162 ? 37.575 16.659 23.238 1.00 14.94 162 LYS A O 1
ATOM 1140 N N . PHE A 1 163 ? 36.343 16.424 21.362 1.00 13.63 163 PHE A N 1
ATOM 1141 C CA . PHE A 1 163 ? 36.364 14.962 21.399 1.00 12.31 163 PHE A CA 1
ATOM 1142 C C . PHE A 1 163 ? 36.913 14.367 20.101 1.00 14.74 163 PHE A C 1
ATOM 1143 O O . PHE A 1 163 ? 37.144 13.158 20.010 1.00 14.05 163 PHE A O 1
ATOM 1151 N N . ALA A 1 164 ? 37.128 15.214 19.095 1.00 13.85 164 ALA A N 1
ATOM 1152 C CA . ALA A 1 164 ? 37.661 14.735 17.827 1.00 16.25 164 ALA A CA 1
ATOM 1153 C C . ALA A 1 164 ? 38.435 15.813 17.076 1.00 16.91 164 ALA A C 1
ATOM 1154 O O . ALA A 1 164 ? 38.200 17.007 17.267 1.00 15.52 164 ALA A O 1
ATOM 1156 N N . GLY A 1 165 ? 39.363 15.375 16.227 1.00 17.94 165 GLY A N 1
ATOM 1157 C CA . GLY A 1 165 ? 40.157 16.293 15.430 1.00 18.38 165 GLY A CA 1
ATOM 1158 C C . GLY A 1 165 ? 40.197 15.811 13.992 1.00 19.99 165 GLY A C 1
ATOM 1159 O O . GLY A 1 165 ? 40.349 14.617 13.739 1.00 21.14 165 GLY A O 1
ATOM 1160 N N . ILE A 1 166 ? 40.078 16.730 13.041 1.00 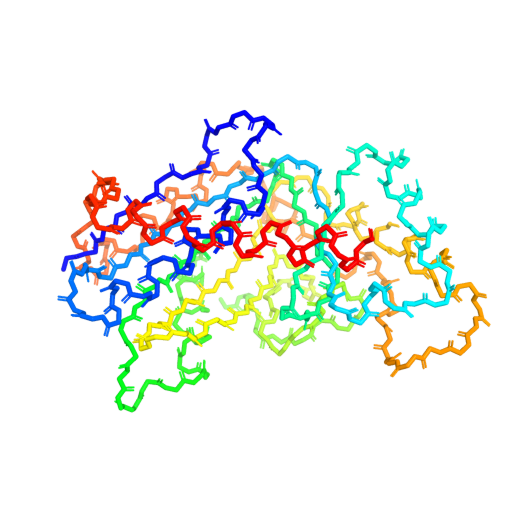20.80 166 ILE A N 1
ATOM 1161 C CA . ILE A 1 166 ? 40.064 16.348 11.636 1.00 20.50 166 ILE A CA 1
ATOM 1162 C C . ILE A 1 166 ? 41.203 16.968 10.836 1.00 22.04 166 ILE A C 1
ATOM 1163 O O . ILE A 1 166 ? 41.642 18.089 11.107 1.00 23.01 166 ILE A O 1
ATOM 1168 N N . SER A 1 167 ? 41.700 16.207 9.866 1.00 21.59 167 SER A N 1
ATOM 1169 C CA . SER A 1 167 ? 42.769 16.662 8.984 1.00 20.61 167 SER A CA 1
ATOM 1170 C C . SER A 1 167 ? 42.488 16.065 7.612 1.00 20.30 167 SER A C 1
ATOM 1171 O O . SER A 1 167 ? 41.651 15.170 7.476 1.00 21.05 167 SER A O 1
ATOM 1174 N N . GLN A 1 168 ? 43.177 16.564 6.596 1.00 20.74 168 GLN A N 1
ATOM 1175 C CA . GLN A 1 168 ? 42.966 16.085 5.238 1.00 20.55 168 GLN A CA 1
ATOM 1176 C C . GLN A 1 168 ? 44.312 15.888 4.561 1.00 21.01 168 GLN A C 1
ATOM 1177 O O . GLN A 1 168 ? 45.227 16.710 4.692 1.00 22.06 168 GLN A O 1
ATOM 1183 N N . ARG A 1 169 ? 44.414 14.784 3.836 1.00 19.60 169 ARG A N 1
ATOM 1184 C CA . ARG A 1 169 ? 45.625 14.404 3.134 1.00 19.61 169 ARG A CA 1
ATOM 1185 C C . ARG A 1 169 ? 45.258 14.201 1.666 1.00 19.69 169 ARG A C 1
ATOM 1186 O O . ARG A 1 169 ? 44.336 13.446 1.352 1.00 19.43 169 ARG A O 1
ATOM 1194 N N . ARG A 1 170 ? 45.976 14.873 0.773 1.00 1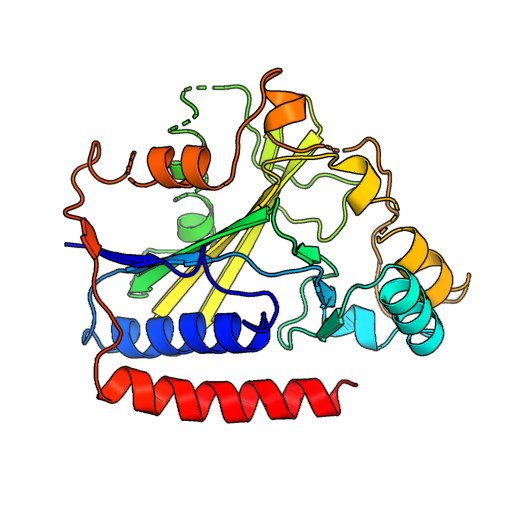7.96 170 ARG A N 1
ATOM 1195 C CA . ARG A 1 170 ? 45.708 14.758 -0.652 1.00 17.70 170 ARG A CA 1
ATOM 1196 C C . ARG A 1 170 ? 46.965 14.491 -1.459 1.00 17.58 170 ARG A C 1
ATOM 1197 O O . ARG A 1 170 ? 47.853 15.332 -1.526 1.00 17.06 170 ARG A O 1
ATOM 1205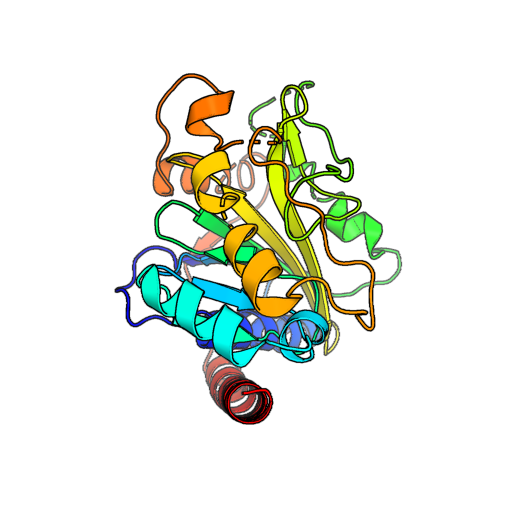 N N . ILE A 1 171 ? 47.052 13.303 -2.047 1.00 18.38 171 ILE A N 1
ATOM 1206 C CA . ILE A 1 171 ? 48.190 12.957 -2.896 1.00 18.45 171 ILE A CA 1
ATOM 1207 C C . ILE A 1 171 ? 47.707 12.018 -3.987 1.00 18.00 171 ILE A C 1
ATOM 1208 O O . ILE A 1 171 ? 46.780 11.231 -3.772 1.00 18.67 171 ILE A O 1
ATOM 1213 N N . ARG A 1 172 ? 48.334 12.129 -5.155 1.00 17.12 172 ARG A N 1
ATOM 1214 C CA . ARG A 1 172 ? 48.041 11.286 -6.312 1.00 19.07 172 ARG A CA 1
ATOM 1215 C C . ARG A 1 172 ? 46.606 11.283 -6.828 1.00 19.34 172 ARG A C 1
ATOM 1216 O O . ARG A 1 172 ? 46.175 10.312 -7.447 1.00 22.06 172 ARG A O 1
ATOM 1224 N N . GLY A 1 173 ? 45.866 12.358 -6.585 1.00 20.02 173 GLY A N 1
ATOM 1225 C CA . GLY A 1 173 ? 44.496 12.415 -7.062 1.00 18.07 173 GLY A CA 1
ATOM 1226 C C . GLY A 1 173 ? 43.491 11.809 -6.103 1.00 19.18 173 GLY A C 1
ATOM 1227 O O . GLY A 1 173 ? 42.316 11.660 -6.431 1.00 20.12 173 GLY A O 1
ATOM 1228 N N . GLY A 1 174 ? 43.948 11.438 -4.915 1.00 18.96 174 GLY A N 1
ATOM 1229 C CA . GLY A 1 174 ? 43.038 10.873 -3.940 1.00 18.18 174 GLY A CA 1
ATOM 1230 C C . GLY A 1 174 ? 42.927 11.799 -2.741 1.00 17.46 174 GLY A C 1
ATOM 1231 O O . GLY A 1 174 ? 43.877 12.521 -2.426 1.00 16.72 174 GLY A O 1
ATOM 1232 N N . VAL A 1 175 ? 41.775 11.786 -2.078 1.00 16.66 175 VAL A N 1
ATOM 1233 C CA . VAL A 1 175 ? 41.553 12.629 -0.903 1.00 16.48 175 VAL A CA 1
ATOM 1234 C C . VAL A 1 175 ? 41.246 11.757 0.302 1.00 16.58 175 VAL A C 1
ATOM 1235 O O . VAL A 1 175 ? 40.321 10.945 0.259 1.00 17.31 175 VAL A O 1
ATOM 1239 N N . ALA A 1 176 ? 42.020 11.929 1.369 1.00 14.72 176 ALA A N 1
ATOM 1240 C CA . ALA A 1 176 ? 41.810 11.181 2.602 1.00 14.88 176 ALA A CA 1
ATOM 1241 C C . ALA A 1 176 ? 41.397 12.132 3.722 1.00 15.28 176 ALA A C 1
ATOM 1242 O O . ALA A 1 176 ? 42.209 12.922 4.208 1.00 14.51 176 ALA A O 1
ATOM 1244 N N . VAL A 1 177 ? 40.132 12.073 4.116 1.00 15.88 177 VAL A N 1
ATOM 1245 C CA . VAL A 1 177 ? 39.656 12.907 5.202 1.00 16.58 177 VAL A CA 1
ATOM 1246 C C . VAL A 1 177 ? 39.803 12.026 6.430 1.00 16.95 177 VAL A C 1
ATOM 1247 O O . VAL A 1 177 ? 39.208 10.955 6.512 1.00 17.89 177 VAL A O 1
ATOM 1251 N N . GLN A 1 178 ? 40.606 12.470 7.383 1.00 17.66 178 GLN A N 1
ATOM 1252 C CA . GLN A 1 178 ? 40.840 11.674 8.570 1.00 18.86 178 GLN A CA 1
ATOM 1253 C C . GLN A 1 178 ? 40.356 12.343 9.844 1.00 17.93 178 GLN A C 1
ATOM 1254 O O . GLN A 1 178 ? 40.370 13.562 9.963 1.00 20.94 178 GLN A O 1
ATOM 1260 N N . ILE A 1 179 ? 39.922 11.528 10.796 1.00 16.22 179 ILE A N 1
ATOM 1261 C CA . ILE A 1 179 ? 39.451 12.033 12.072 1.00 14.88 179 ILE A CA 1
ATOM 1262 C C . ILE A 1 179 ? 39.853 11.095 13.198 1.00 14.95 179 ILE A C 1
ATOM 1263 O O . ILE A 1 179 ? 39.906 9.873 13.014 1.00 14.79 179 ILE A O 1
ATOM 1268 N N . TYR A 1 180 ? 40.182 11.662 14.350 1.00 14.41 180 TYR A N 1
ATOM 1269 C CA . TYR A 1 180 ? 40.481 10.833 15.505 1.00 17.14 180 TYR A CA 1
ATOM 1270 C C . TYR A 1 180 ? 39.341 11.124 16.465 1.00 16.07 180 TYR A C 1
ATOM 1271 O O . TYR A 1 180 ? 39.038 12.276 16.742 1.00 16.38 180 TYR A O 1
ATOM 1280 N N . LEU A 1 181 ? 38.680 10.072 16.928 1.00 16.26 181 LEU A N 1
ATOM 1281 C CA . LEU A 1 181 ? 37.555 10.208 17.839 1.00 15.23 181 LEU A CA 1
ATOM 1282 C C . LEU A 1 181 ? 37.926 9.661 19.204 1.00 15.83 181 LEU A C 1
ATOM 1283 O O . LEU A 1 181 ? 38.250 8.475 19.345 1.00 16.58 181 LEU A O 1
ATOM 1288 N N . CYS A 1 182 ? 37.891 10.530 20.206 1.00 14.41 182 CYS A N 1
ATOM 1289 C CA . CYS A 1 182 ? 38.202 10.119 21.565 1.00 15.99 182 CYS A CA 1
ATOM 1290 C C . CYS A 1 182 ? 36.940 9.438 22.113 1.00 15.74 182 CYS A C 1
ATOM 1291 O O . CYS A 1 182 ? 36.015 10.101 22.573 1.00 14.34 182 CYS A O 1
ATOM 1294 N N . VAL A 1 183 ? 36.926 8.110 22.062 1.00 14.97 183 VAL A N 1
ATOM 1295 C CA . VAL A 1 183 ? 35.771 7.325 22.471 1.00 17.18 183 VAL A CA 1
ATOM 1296 C C . VAL A 1 183 ? 35.611 6.993 23.947 1.00 17.70 183 VAL A C 1
ATOM 1297 O O . VAL A 1 183 ? 34.546 7.215 24.518 1.00 17.11 183 VAL A O 1
ATOM 1301 N N . SER A 1 184 ? 36.655 6.456 24.560 1.00 17.10 184 SER A N 1
ATOM 1302 C CA . SER A 1 184 ? 36.579 6.080 25.963 1.00 17.84 184 SER A CA 1
ATOM 1303 C C . SER A 1 184 ? 37.662 6.743 26.803 1.00 17.65 184 SER A C 1
ATOM 1304 O O . SER A 1 184 ? 38.594 7.339 26.269 1.00 17.30 184 SER A O 1
ATOM 1307 N N . GLY A 1 185 ? 37.523 6.642 28.120 1.00 16.71 185 GLY A N 1
ATOM 1308 C CA . GLY A 1 185 ? 38.514 7.214 29.007 1.00 17.93 185 GLY A CA 1
ATOM 1309 C C . GLY A 1 185 ? 38.371 8.705 29.224 1.00 18.63 185 GLY A C 1
ATOM 1310 O O . GLY A 1 185 ? 37.313 9.283 28.988 1.00 19.76 185 GLY A O 1
ATOM 1311 N N . SER A 1 186 ? 39.453 9.330 29.667 1.00 17.38 186 SER A N 1
ATOM 1312 C CA . SER A 1 186 ? 39.449 10.754 29.940 1.00 18.25 186 SER A CA 1
ATOM 1313 C C . SER A 1 186 ? 40.162 11.576 28.882 1.00 17.41 186 SER A C 1
ATOM 1314 O O . SER A 1 186 ? 41.321 11.320 28.542 1.00 17.83 186 SER A O 1
ATOM 1317 N N . GLY A 1 187 ? 39.455 12.568 28.358 1.00 17.42 187 GLY A N 1
ATOM 1318 C CA . GLY A 1 187 ? 40.045 13.430 27.357 1.00 15.05 187 GLY A CA 1
ATOM 1319 C C . GLY A 1 187 ? 41.082 14.317 28.011 1.00 15.14 187 GLY A C 1
ATOM 1320 O O . GLY A 1 187 ? 42.094 14.638 27.402 1.00 17.40 187 GLY A O 1
ATOM 1321 N N . ALA A 1 188 ? 40.838 14.700 29.260 1.00 15.62 188 ALA A N 1
ATOM 1322 C CA . ALA A 1 188 ? 41.760 15.563 29.998 1.00 16.95 188 ALA A CA 1
ATOM 1323 C C . ALA A 1 188 ? 43.092 14.903 30.365 1.00 17.68 188 ALA A C 1
ATOM 1324 O O . ALA A 1 188 ? 44.133 15.569 30.373 1.00 16.83 188 ALA A O 1
ATOM 1326 N N . GLU A 1 189 ? 43.071 13.610 30.687 1.00 17.54 189 GLU A N 1
ATOM 1327 C CA . GLU A 1 189 ? 44.310 12.923 31.058 1.00 18.41 189 GLU A CA 1
ATOM 1328 C C . GLU A 1 189 ? 45.257 12.867 29.866 1.00 18.92 189 GLU A C 1
ATOM 1329 O O . GLU A 1 189 ? 46.476 13.001 30.015 1.00 18.55 189 GLU A O 1
ATOM 1335 N N . ARG A 1 190 ? 44.683 12.674 28.686 1.00 17.02 190 ARG A N 1
ATOM 1336 C CA . ARG A 1 190 ? 45.466 12.608 27.462 1.00 18.06 190 ARG A CA 1
ATOM 1337 C C . ARG A 1 190 ? 46.123 13.968 27.244 1.00 17.10 190 ARG A C 1
ATOM 1338 O O . ARG A 1 190 ? 47.282 14.051 26.846 1.00 15.39 190 ARG A O 1
ATOM 1346 N N . ALA A 1 191 ? 45.369 15.029 27.517 1.00 16.48 191 ALA A N 1
ATOM 1347 C CA . ALA A 1 191 ? 45.858 16.390 27.355 1.00 17.14 191 ALA A CA 1
ATOM 1348 C C . ALA A 1 191 ? 46.990 16.715 28.332 1.00 17.61 191 ALA A C 1
ATOM 1349 O O . ALA A 1 191 ? 47.957 17.375 27.963 1.00 17.81 191 ALA A O 1
ATOM 1351 N N . LYS A 1 192 ? 46.873 16.253 29.574 1.00 17.94 192 LYS A N 1
ATOM 1352 C CA . LYS A 1 192 ? 47.906 16.511 30.572 1.00 17.44 192 LYS A CA 1
ATOM 1353 C C . LYS A 1 192 ? 49.244 15.933 30.134 1.00 18.09 192 LYS A C 1
ATOM 1354 O O . LYS A 1 192 ? 50.296 16.504 30.428 1.00 17.61 192 LYS A O 1
ATOM 1368 N N . ILE A 1 194 ? 50.230 15.601 26.990 1.00 13.57 194 ILE A N 1
ATOM 1369 C CA . ILE A 1 194 ? 50.713 16.461 25.924 1.00 13.27 194 ILE A CA 1
ATOM 1370 C C . ILE A 1 194 ? 51.198 17.788 26.505 1.00 14.37 194 ILE A C 1
ATOM 1371 O O . ILE A 1 194 ? 52.205 18.336 26.047 1.00 13.17 194 ILE A O 1
ATOM 1376 N N . ARG A 1 195 ? 50.488 18.299 27.512 1.00 14.82 195 ARG A N 1
ATOM 1377 C CA . ARG A 1 195 ? 50.886 19.549 28.154 1.00 16.15 195 ARG A CA 1
ATOM 1378 C C . ARG A 1 195 ? 52.284 19.336 28.723 1.00 17.05 195 ARG A C 1
ATOM 1379 O O . ARG A 1 195 ? 53.161 20.200 28.600 1.00 15.69 195 ARG A O 1
ATOM 1387 N N . THR A 1 196 ? 52.492 18.178 29.345 1.00 15.76 196 THR A N 1
ATOM 1388 C CA . THR A 1 196 ? 53.801 17.870 29.900 1.00 17.33 196 THR A CA 1
ATOM 1389 C C . THR A 1 196 ? 54.827 17.791 28.768 1.00 17.13 196 THR A C 1
ATOM 1390 O O . THR A 1 196 ? 55.993 18.171 28.938 1.00 15.42 196 THR A O 1
ATOM 1394 N N . PHE A 1 197 ? 54.396 17.298 27.609 1.00 15.72 197 PHE A N 1
ATOM 1395 C CA . PHE A 1 197 ? 55.306 17.225 26.476 1.00 15.24 197 PHE A CA 1
ATOM 1396 C C . PHE A 1 197 ? 55.792 18.628 26.122 1.00 15.69 197 PHE A C 1
ATOM 1397 O O . PHE A 1 197 ? 56.996 18.867 26.005 1.00 16.00 197 PHE A O 1
ATOM 1405 N N . TYR A 1 198 ? 54.860 19.558 25.947 1.00 15.41 198 TYR A N 1
ATOM 1406 C CA . TYR A 1 198 ? 55.244 20.921 25.597 1.00 16.26 198 TYR A CA 1
ATOM 1407 C C . TYR A 1 198 ? 56.057 21.609 26.701 1.00 16.39 198 TYR A C 1
ATOM 1408 O O . TYR A 1 198 ? 56.989 22.365 26.413 1.00 14.87 198 TYR A O 1
ATOM 1417 N N . ASP A 1 199 ? 55.723 21.338 27.959 1.00 16.60 199 ASP A N 1
ATOM 1418 C CA . ASP A 1 199 ? 56.465 21.930 29.068 1.00 17.43 199 ASP A CA 1
ATOM 1419 C C . ASP A 1 199 ? 57.949 21.589 28.973 1.00 19.48 199 ASP A C 1
ATOM 1420 O O . ASP A 1 199 ? 58.802 22.471 29.101 1.00 18.38 199 ASP A O 1
ATOM 1425 N N . LYS A 1 200 ? 58.250 20.310 28.755 1.00 19.27 200 LYS A N 1
ATOM 1426 C CA . LYS A 1 200 ? 59.635 19.851 28.663 1.00 22.15 200 LYS A CA 1
ATOM 1427 C C . LYS A 1 200 ? 60.275 20.132 27.301 1.00 22.49 200 LYS A C 1
ATOM 1428 O O . LYS A 1 200 ? 61.495 20.270 27.210 1.00 24.94 200 LYS A O 1
ATOM 1434 N N . ALA A 1 201 ? 59.460 20.208 26.251 1.00 20.33 201 ALA A N 1
ATOM 1435 C CA . ALA A 1 201 ? 59.970 20.452 24.901 1.00 19.50 201 ALA A CA 1
ATOM 1436 C C . ALA A 1 201 ? 60.291 21.926 24.652 1.00 19.64 201 ALA A C 1
ATOM 1437 O O . ALA A 1 201 ? 61.279 22.258 23.990 1.00 18.14 201 ALA A O 1
ATOM 1439 N N . VAL A 1 202 ? 59.440 22.801 25.178 1.00 19.71 202 VAL A N 1
ATOM 1440 C CA . VAL A 1 202 ? 59.610 24.237 25.034 1.00 19.06 202 VAL A CA 1
ATOM 1441 C C . VAL A 1 202 ? 60.578 24.742 26.104 1.00 20.26 202 VAL A C 1
ATOM 1442 O O . VAL A 1 202 ? 61.489 25.512 25.813 1.00 20.53 202 VAL A O 1
ATOM 1446 N N . ALA A 1 203 ? 60.361 24.306 27.341 1.00 19.10 203 ALA A N 1
ATOM 1447 C CA . ALA A 1 203 ? 61.205 24.682 28.470 1.00 20.33 203 ALA A CA 1
ATOM 1448 C C . ALA A 1 203 ? 61.384 26.188 28.671 1.00 20.37 203 ALA A C 1
ATOM 1449 O O . ALA A 1 203 ? 62.494 26.656 28.898 1.00 22.17 203 ALA A O 1
ATOM 1451 N N . GLY A 1 204 ? 60.300 26.943 28.599 1.00 19.40 204 GLY A N 1
ATOM 1452 C CA . GLY A 1 204 ? 60.393 28.381 28.788 1.00 21.16 204 GLY A CA 1
ATOM 1453 C C . GLY A 1 204 ? 61.291 29.126 27.808 1.00 20.88 204 GLY A C 1
ATOM 1454 O O . GLY A 1 204 ? 61.710 30.251 28.075 1.00 21.72 204 GLY A O 1
ATOM 1455 N N . GLN A 1 205 ? 61.578 28.509 26.669 1.00 20.46 205 GLN A N 1
ATOM 1456 C CA . GLN A 1 205 ? 62.433 29.113 25.659 1.00 20.27 205 GLN A CA 1
ATOM 1457 C C . GLN A 1 205 ? 61.644 29.542 24.431 1.00 21.24 205 GLN A C 1
ATOM 1458 O O . GLN A 1 205 ? 60.504 29.115 24.228 1.00 21.96 205 GLN A O 1
ATOM 1464 N N . PRO A 1 206 ? 62.241 30.411 23.599 1.00 21.25 206 PRO A N 1
ATOM 1465 C CA . PRO A 1 206 ? 61.561 30.871 22.384 1.00 20.55 206 PRO A CA 1
ATOM 1466 C C . PRO A 1 206 ? 61.334 29.662 21.476 1.00 19.99 206 PRO A C 1
ATOM 1467 O O . PRO A 1 206 ? 62.074 28.685 21.548 1.00 18.24 206 PRO A O 1
ATOM 1471 N N . THR A 1 207 ? 60.313 29.725 20.629 1.00 19.54 207 THR A N 1
ATOM 1472 C CA . THR A 1 207 ? 60.019 28.621 19.721 1.00 19.09 207 THR A CA 1
ATOM 1473 C C . THR A 1 207 ? 59.773 29.162 18.327 1.00 18.58 207 THR A C 1
ATOM 1474 O O . THR A 1 207 ? 59.504 30.351 18.159 1.00 17.55 207 THR A O 1
ATOM 1478 N N . LYS A 1 208 ? 59.854 28.291 17.327 1.00 18.12 208 LYS A N 1
ATOM 1479 C CA . LYS A 1 208 ? 59.661 28.718 15.944 1.00 17.96 208 LYS A CA 1
ATOM 1480 C C . LYS A 1 208 ? 58.190 28.833 15.537 1.00 19.73 208 LYS A C 1
ATOM 1481 O O . LYS A 1 208 ? 57.885 29.261 14.426 1.00 19.02 208 LYS A O 1
ATOM 1487 N N . PHE A 1 209 ? 57.282 28.463 16.440 1.00 19.88 209 PHE A N 1
ATOM 1488 C CA . PHE A 1 209 ? 55.852 28.535 16.153 1.00 20.51 209 PHE A CA 1
ATOM 1489 C C . PHE A 1 209 ? 55.042 28.687 17.438 1.00 19.63 209 PHE A C 1
ATOM 1490 O O . PHE A 1 209 ? 55.561 28.522 18.544 1.00 17.85 209 PHE A O 1
ATOM 1498 N N . VAL A 1 210 ? 53.767 29.016 17.274 1.00 19.85 210 VAL A N 1
ATOM 1499 C CA . VAL A 1 210 ? 52.855 29.191 18.391 1.00 20.10 210 VAL A CA 1
ATOM 1500 C C . VAL A 1 210 ? 52.334 27.822 18.819 1.00 20.79 210 VAL A C 1
ATOM 1501 O O . VAL A 1 210 ? 51.358 27.318 18.262 1.00 20.71 210 VAL A O 1
ATOM 1505 N N . TYR A 1 211 ? 52.998 27.219 19.804 1.00 19.31 211 TYR A N 1
ATOM 1506 C CA . TYR A 1 211 ? 52.593 25.910 20.295 1.00 18.52 211 TYR A CA 1
ATOM 1507 C C . TYR A 1 211 ? 51.337 26.032 21.146 1.00 18.03 211 TYR A C 1
ATOM 1508 O O . TYR A 1 211 ? 51.105 27.046 21.792 1.00 18.50 211 TYR A O 1
ATOM 1517 N N . PRO A 1 212 ? 50.496 24.997 21.146 1.00 18.02 212 PRO A N 1
ATOM 1518 C CA . PRO A 1 212 ? 49.286 25.100 21.960 1.00 17.97 212 PRO A CA 1
ATOM 1519 C C . PRO A 1 212 ? 49.576 25.195 23.456 1.00 17.73 212 PRO A C 1
ATOM 1520 O O . PRO A 1 212 ? 50.517 24.584 23.967 1.00 17.27 212 PRO A O 1
ATOM 1524 N N . ARG A 1 213 ? 48.777 26.002 24.141 1.00 17.26 213 ARG A N 1
ATOM 1525 C CA . ARG A 1 213 ? 48.888 26.170 25.581 1.00 18.21 213 ARG A CA 1
ATOM 1526 C C . ARG A 1 213 ? 47.757 25.283 26.093 1.00 18.31 213 ARG A C 1
ATOM 1527 O O . ARG A 1 213 ? 46.609 25.721 26.224 1.00 18.51 213 ARG A O 1
ATOM 1535 N N . ILE A 1 214 ? 48.094 24.026 26.360 1.00 18.27 214 ILE A N 1
ATOM 1536 C CA . ILE A 1 214 ? 47.119 23.033 26.785 1.00 17.65 214 ILE A CA 1
ATOM 1537 C C . ILE A 1 214 ? 46.376 23.278 28.087 1.00 17.60 214 ILE A C 1
ATOM 1538 O O . ILE A 1 214 ? 46.969 23.498 29.141 1.00 17.60 214 ILE A O 1
ATOM 1543 N N . LYS A 1 215 ? 45.054 23.224 27.976 1.00 18.98 215 LYS A N 1
ATOM 1544 C CA . LYS A 1 215 ? 44.113 23.382 29.083 1.00 19.46 215 LYS A CA 1
ATOM 1545 C C . LYS A 1 215 ? 43.309 22.075 29.063 1.00 19.45 215 LYS A C 1
ATOM 1546 O O . LYS A 1 215 ? 42.319 21.957 28.336 1.00 21.36 215 LYS A O 1
ATOM 1552 N N . PRO A 1 216 ? 43.730 21.078 29.858 1.00 18.56 216 PRO A N 1
ATOM 1553 C CA . PRO A 1 216 ? 43.086 19.760 29.949 1.00 17.69 216 PRO A CA 1
ATOM 1554 C C . PRO A 1 216 ? 41.560 19.726 29.960 1.00 17.81 216 PRO A C 1
ATOM 1555 O O . PRO A 1 216 ? 40.947 18.874 29.300 1.00 15.29 216 PRO A O 1
ATOM 1559 N N . GLU A 1 217 ? 40.957 20.648 30.711 1.00 16.72 217 GLU A N 1
ATOM 1560 C CA . GLU A 1 217 ? 39.509 20.718 30.853 1.00 16.81 217 GLU A CA 1
ATOM 1561 C C . GLU A 1 217 ? 38.731 20.947 29.560 1.00 15.74 217 GLU A C 1
ATOM 1562 O O . GLU A 1 217 ? 37.529 20.719 29.530 1.00 16.05 217 GLU A O 1
ATOM 1568 N N . THR A 1 218 ? 39.407 21.384 28.499 1.00 15.09 218 THR A N 1
ATOM 1569 C CA . THR A 1 218 ? 38.741 21.636 27.217 1.00 13.60 218 THR A CA 1
ATOM 1570 C C . THR A 1 218 ? 38.660 20.420 26.313 1.00 12.91 218 THR A C 1
ATOM 1571 O O . THR A 1 218 ? 38.291 20.548 25.145 1.00 12.32 218 THR A O 1
ATOM 1583 N N . ALA A 1 220 ? 37.474 16.093 26.081 1.00 15.92 220 ALA A N 1
ATOM 1584 C CA . ALA A 1 220 ? 36.733 14.999 26.701 1.00 15.53 220 ALA A CA 1
ATOM 1585 C C . ALA A 1 220 ? 36.380 13.898 25.710 1.00 16.85 220 ALA A C 1
ATOM 1586 O O . ALA A 1 220 ? 36.186 14.160 24.526 1.00 17.01 220 ALA A O 1
ATOM 1588 N N . SER A 1 221 ? 36.296 12.665 26.204 1.00 17.04 221 SER A N 1
ATOM 1589 C CA . SER A 1 221 ? 35.957 11.527 25.355 1.00 17.49 221 SER A CA 1
ATOM 1590 C C . SER A 1 221 ? 34.448 11.495 25.153 1.00 18.45 221 SER A C 1
ATOM 1591 O O . SER A 1 221 ? 33.695 12.116 25.913 1.00 18.75 221 SER A O 1
ATOM 1594 N N . LEU A 1 222 ? 34.000 10.765 24.137 1.00 17.82 222 LEU A N 1
ATOM 1595 C CA . LEU A 1 222 ? 32.573 10.660 23.883 1.00 18.27 222 LEU A CA 1
ATOM 1596 C C . LEU A 1 222 ? 31.849 10.022 25.074 1.00 18.47 222 LEU A C 1
ATOM 1597 O O . LEU A 1 222 ? 30.718 10.402 25.385 1.00 18.55 222 LEU A O 1
ATOM 1602 N N . SER A 1 223 ? 32.492 9.065 25.744 1.00 16.57 223 SER A N 1
ATOM 1603 C CA . SER A 1 223 ? 31.860 8.426 26.899 1.00 19.45 223 SER A CA 1
ATOM 1604 C C . SER A 1 223 ? 31.545 9.470 27.984 1.00 19.84 223 SER A C 1
ATOM 1605 O O . SER A 1 223 ? 30.455 9.470 28.567 1.00 20.57 223 SER A O 1
ATOM 1608 N N . GLU A 1 224 ? 32.493 10.365 28.239 1.00 19.73 224 GLU A N 1
ATOM 1609 C CA . GLU A 1 224 ? 32.298 11.414 29.236 1.00 19.97 224 GLU A CA 1
ATOM 1610 C C . GLU A 1 224 ? 31.229 12.419 28.802 1.00 20.76 224 GLU A C 1
ATOM 1611 O O . GLU A 1 224 ? 30.456 12.905 29.624 1.00 20.76 224 GLU A O 1
ATOM 1617 N N . LEU A 1 225 ? 31.190 12.728 27.509 1.00 20.38 225 LEU A N 1
ATOM 1618 C CA . LEU A 1 225 ? 30.231 13.698 26.993 1.00 20.23 225 LEU A CA 1
ATOM 1619 C C . LEU A 1 225 ? 28.814 13.161 26.874 1.00 21.07 225 LEU A C 1
ATOM 1620 O O . LEU A 1 225 ? 27.853 13.871 27.161 1.00 21.67 225 LEU A O 1
ATOM 1625 N N . LEU A 1 226 ? 28.678 11.910 26.454 1.00 21.26 226 LEU A N 1
ATOM 1626 C CA . LEU A 1 226 ? 27.358 11.329 26.295 1.00 22.92 226 LEU A CA 1
ATOM 1627 C C . LEU A 1 226 ? 26.814 10.801 27.612 1.00 24.98 226 LEU A C 1
ATOM 1628 O O . LEU A 1 226 ? 25.641 10.461 27.711 1.00 26.32 226 LEU A O 1
ATOM 1633 N N . GLY A 1 227 ? 27.665 10.728 28.626 1.00 26.94 227 GLY A N 1
ATOM 1634 C CA . GLY A 1 227 ? 27.201 10.242 29.912 1.00 28.36 227 GLY A CA 1
ATOM 1635 C C . GLY A 1 227 ? 27.088 8.732 30.058 1.00 29.68 227 GLY A C 1
ATOM 1636 O O . GLY A 1 227 ? 26.612 8.256 31.085 1.00 31.33 227 GLY A O 1
ATOM 1637 N N . GLN A 1 228 ? 27.486 7.973 29.040 1.00 28.99 228 GLN A N 1
ATOM 1638 C CA . GLN A 1 228 ? 27.450 6.520 29.142 1.00 29.43 228 GLN A CA 1
ATOM 1639 C C . GLN A 1 228 ? 28.642 5.938 28.404 1.00 28.04 228 GLN A C 1
ATOM 1640 O O . GLN A 1 228 ? 29.098 6.490 27.408 1.00 28.20 228 GLN A O 1
ATOM 1646 N N . PRO A 1 229 ? 29.174 4.817 28.901 1.00 27.13 229 PRO A N 1
ATOM 1647 C CA . PRO A 1 229 ? 30.329 4.155 28.291 1.00 26.24 229 PRO A CA 1
ATOM 1648 C C . PRO A 1 229 ? 30.127 3.665 26.859 1.00 25.36 229 PRO A C 1
ATOM 1649 O O . PRO A 1 229 ? 29.112 3.050 26.531 1.00 25.61 229 PRO A O 1
ATOM 1653 N N . HIS A 1 230 ? 31.105 3.956 26.011 1.00 23.84 230 HIS A N 1
ATOM 1654 C CA . HIS A 1 230 ? 31.095 3.512 24.622 1.00 23.57 230 HIS A CA 1
ATOM 1655 C C . HIS A 1 230 ? 32.471 2.920 24.385 1.00 23.26 230 HIS A C 1
ATOM 1656 O O . HIS A 1 230 ? 33.447 3.346 25.005 1.00 21.90 230 HIS A O 1
ATOM 1663 N N . ASN A 1 231 ? 32.555 1.927 23.514 1.00 23.26 231 ASN A N 1
ATOM 1664 C CA . ASN A 1 231 ? 33.852 1.365 23.189 1.00 24.14 231 ASN A CA 1
ATOM 1665 C C . ASN A 1 231 ? 34.051 1.627 21.708 1.00 22.19 231 ASN A C 1
ATOM 1666 O O . ASN A 1 231 ? 33.131 2.074 21.018 1.00 20.10 231 ASN A O 1
ATOM 1671 N N . VAL A 1 232 ? 35.256 1.371 21.225 1.00 20.96 232 VAL A N 1
ATOM 1672 C CA . VAL A 1 232 ? 35.554 1.602 19.825 1.00 22.17 232 VAL A CA 1
ATOM 1673 C C . VAL A 1 232 ? 34.601 0.858 18.890 1.00 20.85 232 VAL A C 1
ATOM 1674 O O . VAL A 1 232 ? 34.173 1.418 17.880 1.00 19.31 232 VAL A O 1
ATOM 1678 N N . SER A 1 233 ? 34.254 -0.385 19.219 1.00 19.89 233 SER A N 1
ATOM 1679 C CA . SER A 1 233 ? 33.357 -1.128 18.343 1.00 21.65 233 SER A CA 1
ATOM 1680 C C . SER A 1 233 ? 31.961 -0.505 18.252 1.00 20.91 233 SER A C 1
ATOM 1681 O O . SER A 1 233 ? 31.364 -0.517 17.177 1.00 21.77 233 SER A O 1
ATOM 1684 N N . ASP A 1 234 ? 31.443 0.057 19.347 1.00 20.24 234 ASP A N 1
ATOM 1685 C CA . ASP A 1 234 ? 30.123 0.694 19.297 1.00 20.46 234 ASP A CA 1
ATOM 1686 C C . ASP A 1 234 ? 30.130 1.847 18.299 1.00 20.85 234 ASP A C 1
ATOM 1687 O O . ASP A 1 234 ? 29.218 1.977 17.481 1.00 21.50 234 ASP A O 1
ATOM 1692 N N . VAL A 1 235 ? 31.160 2.691 18.377 1.00 19.77 235 VAL A N 1
ATOM 1693 C CA . VAL A 1 235 ? 31.259 3.840 17.487 1.00 19.63 235 VAL A CA 1
ATOM 1694 C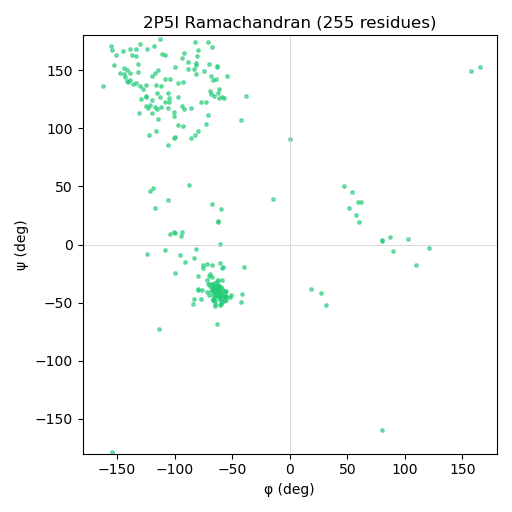 C . VAL A 1 235 ? 31.526 3.424 16.048 1.00 19.44 235 VAL A C 1
ATOM 1695 O O . VAL A 1 235 ? 31.050 4.061 15.114 1.00 18.23 235 VAL A O 1
ATOM 1699 N N . LEU A 1 236 ? 32.280 2.349 15.869 1.00 20.18 236 LEU A N 1
ATOM 1700 C CA . LEU A 1 236 ? 32.555 1.859 14.529 1.00 20.12 236 LEU A CA 1
ATOM 1701 C C . LEU A 1 236 ? 31.228 1.395 13.923 1.00 21.20 236 LEU A C 1
ATOM 1702 O O . LEU A 1 236 ? 30.896 1.729 12.782 1.00 19.92 236 LEU A O 1
ATOM 1707 N N . LEU A 1 237 ? 30.458 0.646 14.707 1.00 22.92 237 LEU A N 1
ATOM 1708 C CA . LEU A 1 237 ? 29.163 0.142 14.259 1.00 24.13 237 LEU A CA 1
ATOM 1709 C C . LEU A 1 237 ? 28.262 1.293 13.805 1.00 24.38 237 LEU A C 1
ATOM 1710 O O . LEU A 1 237 ? 27.610 1.210 12.759 1.00 24.73 237 LEU A O 1
ATOM 1715 N N . LYS A 1 238 ? 28.234 2.369 14.587 1.00 24.14 238 LYS A N 1
ATOM 1716 C CA . LYS A 1 238 ? 27.413 3.523 14.247 1.00 23.16 238 LYS A CA 1
ATOM 1717 C C . LYS A 1 238 ? 27.776 4.062 12.874 1.00 22.48 238 LYS A C 1
ATOM 1718 O O . LYS A 1 238 ? 26.901 4.361 12.064 1.00 23.65 238 LYS A O 1
ATOM 1724 N N . ALA A 1 239 ? 29.073 4.185 12.615 1.00 21.81 239 ALA A N 1
ATOM 1725 C CA . ALA A 1 239 ? 29.550 4.703 11.338 1.00 21.17 239 ALA A CA 1
ATOM 1726 C C . ALA A 1 239 ? 29.119 3.801 10.188 1.00 20.56 239 ALA A C 1
ATOM 1727 O O . ALA A 1 239 ? 28.691 4.276 9.145 1.00 19.73 239 ALA A O 1
ATOM 1729 N N . LEU A 1 240 ? 29.240 2.497 10.388 1.00 22.60 240 LEU A N 1
ATOM 1730 C CA . LEU A 1 240 ? 28.844 1.528 9.375 1.00 24.92 240 LEU A CA 1
ATOM 1731 C C . LEU A 1 240 ? 27.344 1.626 9.085 1.00 25.14 240 LEU A C 1
ATOM 1732 O O . LEU A 1 240 ? 26.927 1.664 7.929 1.00 25.08 240 LEU A O 1
ATOM 1745 N N . THR A 1 242 ? 25.365 4.162 9.763 1.00 26.46 242 THR A N 1
ATOM 1746 C CA . THR A 1 242 ? 25.087 5.481 9.221 1.00 25.81 242 THR A CA 1
ATOM 1747 C C . THR A 1 242 ? 25.381 5.532 7.728 1.00 26.49 242 THR A C 1
ATOM 1748 O O . THR A 1 242 ? 24.617 6.120 6.967 1.00 26.25 242 THR A O 1
ATOM 1752 N N . LEU A 1 243 ? 26.483 4.920 7.305 1.00 25.39 243 LEU A N 1
ATOM 1753 C CA . LEU A 1 243 ? 26.826 4.934 5.890 1.00 27.67 243 LEU A CA 1
ATOM 1754 C C . LEU A 1 243 ? 25.828 4.142 5.044 1.00 29.67 243 LEU A C 1
ATOM 1755 O O . LEU A 1 243 ? 25.358 4.631 4.019 1.00 29.49 243 LEU A O 1
ATOM 1760 N N . GLN A 1 244 ? 25.485 2.931 5.467 1.00 31.97 244 GLN A N 1
ATOM 1761 C CA . GLN A 1 244 ? 24.549 2.153 4.680 1.00 34.14 244 GLN A CA 1
ATOM 1762 C C . GLN A 1 244 ? 23.150 2.768 4.707 1.00 33.63 244 GLN A C 1
ATOM 1763 O O . GLN A 1 244 ? 22.476 2.810 3.678 1.00 32.63 244 GLN A O 1
ATOM 1769 N N . GLN A 1 245 ? 22.721 3.269 5.864 1.00 32.65 245 GLN A N 1
ATOM 1770 C CA . GLN A 1 245 ? 21.409 3.903 5.961 1.00 32.08 245 GLN A CA 1
ATOM 1771 C C . GLN A 1 245 ? 21.330 5.070 4.979 1.00 32.33 245 GLN A C 1
ATOM 1772 O O . GLN A 1 245 ? 20.242 5.535 4.633 1.00 31.75 245 GLN A O 1
ATOM 1778 N N . HIS A 1 246 ? 22.487 5.549 4.537 1.00 31.25 246 HIS A N 1
ATOM 1779 C CA . HIS A 1 246 ? 22.525 6.662 3.606 1.00 30.67 246 HIS A CA 1
ATOM 1780 C C . HIS A 1 246 ? 22.766 6.247 2.163 1.00 31.66 246 HIS A C 1
ATOM 1781 O O . HIS A 1 246 ? 23.026 7.090 1.303 1.00 31.74 246 HIS A O 1
ATOM 1788 N N . GLY A 1 247 ? 22.685 4.947 1.900 1.00 32.10 247 GLY A N 1
ATOM 1789 C CA . GLY A 1 247 ? 22.847 4.469 0.537 1.00 34.16 247 GLY A CA 1
ATOM 1790 C C . GLY A 1 247 ? 24.151 3.834 0.083 1.00 34.96 247 GLY A C 1
ATOM 1791 O O . GLY A 1 247 ? 24.286 3.514 -1.099 1.00 33.52 247 GLY A O 1
ATOM 1792 N N . ALA A 1 248 ? 25.108 3.642 0.985 1.00 35.89 248 ALA A N 1
ATOM 1793 C CA . ALA A 1 248 ? 26.374 3.035 0.585 1.00 36.72 248 ALA A CA 1
ATOM 1794 C C . ALA A 1 248 ? 26.365 1.525 0.772 1.00 38.04 248 ALA A C 1
ATOM 1795 O O . ALA A 1 248 ? 25.837 1.015 1.761 1.00 38.79 248 ALA A O 1
ATOM 1797 N N . SER A 1 249 ? 26.943 0.816 -0.192 1.00 38.58 249 SER A N 1
ATOM 1798 C CA . SER A 1 249 ? 27.033 -0.638 -0.138 1.00 38.79 249 SER A CA 1
ATOM 1799 C C . SER A 1 249 ? 28.442 -0.960 0.350 1.00 38.91 249 SER A C 1
ATOM 1800 O O . SER A 1 249 ? 29.376 -1.053 -0.445 1.00 39.25 249 SER A O 1
ATOM 1803 N N . LEU A 1 250 ? 28.588 -1.120 1.661 1.00 38.94 250 LEU A N 1
ATOM 1804 C CA . LEU A 1 250 ? 29.882 -1.407 2.275 1.00 39.09 250 LEU A CA 1
ATOM 1805 C C . LEU A 1 250 ? 30.340 -2.857 2.120 1.00 38.68 250 LEU A C 1
ATOM 1806 O O . LEU A 1 250 ? 29.648 -3.777 2.545 1.00 40.12 250 LEU A O 1
ATOM 1811 N N . LEU A 1 251 ? 31.518 -3.047 1.526 1.00 36.95 251 LEU A N 1
ATOM 1812 C CA . LEU A 1 251 ? 32.083 -4.380 1.312 1.00 35.84 251 LEU A CA 1
ATOM 1813 C C . LEU A 1 251 ? 33.453 -4.559 1.979 1.00 34.18 251 LEU A C 1
ATOM 1814 O O . LEU A 1 251 ? 34.406 -3.852 1.653 1.00 31.96 251 LEU A O 1
ATOM 1819 N N . THR A 1 252 ? 33.543 -5.520 2.898 1.00 33.01 252 THR A N 1
ATOM 1820 C CA . THR A 1 252 ? 34.780 -5.801 3.621 1.00 32.81 252 THR A CA 1
ATOM 1821 C C . THR A 1 252 ? 35.799 -6.496 2.718 1.00 33.12 252 THR A C 1
ATOM 1822 O O . THR A 1 252 ? 35.688 -7.688 2.437 1.00 33.55 252 THR A O 1
ATOM 1826 N N . GLU A 1 253 ? 36.796 -5.743 2.270 1.00 33.24 253 GLU A N 1
ATOM 1827 C CA . GLU A 1 253 ? 37.817 -6.286 1.393 1.00 33.55 253 GLU A CA 1
ATOM 1828 C C . GLU A 1 253 ? 39.228 -5.954 1.884 1.00 32.09 253 GLU A C 1
ATOM 1829 O O . GLU A 1 253 ? 39.409 -5.202 2.847 1.00 31.43 253 GLU A O 1
ATOM 1835 N N . SER A 1 254 ? 40.225 -6.537 1.225 1.00 29.53 254 SER A N 1
ATOM 1836 C CA . SER A 1 254 ? 41.621 -6.302 1.564 1.00 27.04 254 SER A CA 1
ATOM 1837 C C . SER A 1 254 ? 42.230 -5.537 0.391 1.00 25.41 254 SER A C 1
ATOM 1838 O O . SER A 1 254 ? 41.553 -5.298 -0.603 1.00 24.60 254 SER A O 1
ATOM 184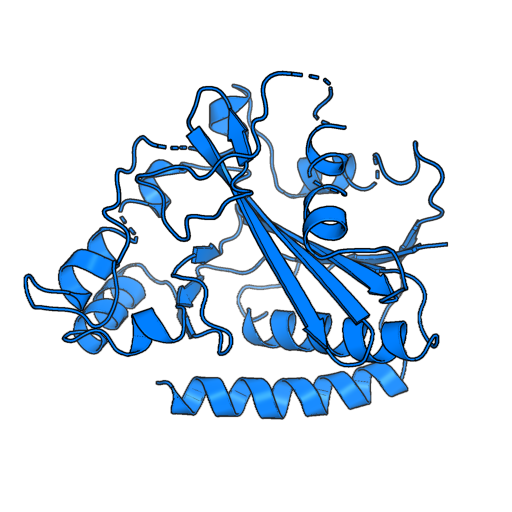1 N N . LEU A 1 255 ? 43.497 -5.148 0.497 1.00 23.35 255 LEU A N 1
ATOM 1842 C CA . LEU A 1 255 ? 44.136 -4.427 -0.596 1.00 21.86 255 LEU A CA 1
ATOM 1843 C C . LEU A 1 255 ? 44.353 -5.368 -1.773 1.00 22.41 255 LEU A C 1
ATOM 1844 O O . LEU A 1 255 ? 44.435 -6.587 -1.610 1.00 21.51 255 LEU A O 1
ATOM 1849 N N . SER A 1 256 ? 44.438 -4.795 -2.965 1.00 21.97 256 SER A N 1
ATOM 1850 C CA . SER A 1 256 ? 44.688 -5.575 -4.164 1.00 22.10 256 SER A CA 1
ATOM 1851 C C . SER A 1 256 ? 46.199 -5.775 -4.201 1.00 21.66 256 SER A C 1
ATOM 1852 O O . SER A 1 256 ? 46.924 -5.207 -3.379 1.00 20.37 256 SER A O 1
ATOM 1855 N N . ALA A 1 257 ? 46.667 -6.574 -5.153 1.00 20.91 257 ALA A N 1
ATOM 1856 C CA . ALA A 1 257 ? 48.093 -6.844 -5.302 1.00 19.95 257 ALA A CA 1
ATOM 1857 C C . ALA A 1 257 ? 48.891 -5.567 -5.597 1.00 19.59 257 ALA A C 1
ATOM 1858 O O . ALA A 1 257 ? 49.971 -5.363 -5.050 1.00 19.46 257 ALA A O 1
ATOM 1860 N N . ASP A 1 258 ? 48.369 -4.725 -6.482 1.00 18.34 258 ASP A N 1
ATOM 1861 C CA . ASP A 1 258 ? 49.043 -3.478 -6.829 1.00 18.63 258 ASP A CA 1
ATOM 1862 C C . ASP A 1 258 ? 49.093 -2.538 -5.617 1.00 18.34 258 ASP A C 1
ATOM 1863 O O . ASP A 1 258 ? 50.075 -1.817 -5.412 1.00 16.08 258 ASP A O 1
ATOM 1868 N N . GLU A 1 259 ? 48.039 -2.550 -4.808 1.00 16.20 259 GLU A N 1
ATOM 1869 C CA . GLU A 1 259 ? 48.022 -1.689 -3.637 1.00 17.81 259 GLU A CA 1
ATOM 1870 C C . GLU A 1 259 ? 49.081 -2.130 -2.645 1.00 18.00 259 GLU A C 1
ATOM 1871 O O . GLU A 1 259 ? 49.717 -1.293 -2.010 1.00 19.28 259 GLU A O 1
ATOM 1877 N N . TRP A 1 260 ? 49.279 -3.439 -2.515 1.00 17.89 260 TRP A N 1
ATOM 1878 C CA . TRP A 1 260 ? 50.290 -3.944 -1.595 1.00 18.01 260 TRP A CA 1
ATOM 1879 C C . TRP A 1 260 ? 51.669 -3.466 -2.032 1.00 17.44 260 TRP A C 1
ATOM 1880 O O . TRP A 1 260 ? 52.541 -3.193 -1.202 1.00 16.88 260 TRP A O 1
ATOM 1891 N N . LEU A 1 261 ? 51.865 -3.367 -3.341 1.00 18.03 261 LEU A N 1
ATOM 1892 C CA . LEU A 1 261 ? 53.141 -2.907 -3.872 1.00 19.44 261 LEU A CA 1
ATOM 1893 C C . LEU A 1 261 ? 53.329 -1.444 -3.476 1.00 18.84 261 LEU A C 1
ATOM 1894 O O . LEU A 1 261 ? 54.389 -1.055 -2.990 1.00 20.68 261 LEU A O 1
ATOM 1899 N N . LEU A 1 262 ? 52.291 -0.639 -3.681 1.00 18.75 262 LEU A N 1
ATOM 1900 C CA . LEU A 1 262 ? 52.338 0.773 -3.324 1.00 19.94 262 LEU A CA 1
ATOM 1901 C C . LEU A 1 262 ? 52.525 0.905 -1.815 1.00 19.82 262 LEU A C 1
ATOM 1902 O O . LEU A 1 262 ? 53.234 1.797 -1.348 1.00 19.21 262 LEU A O 1
ATOM 1907 N N . TYR A 1 263 ? 51.885 0.016 -1.058 1.00 18.57 263 TYR A N 1
ATOM 1908 C CA . TYR A 1 263 ? 51.992 0.056 0.396 1.00 20.71 263 TYR A CA 1
ATOM 1909 C C . TYR A 1 263 ? 53.439 -0.108 0.838 1.00 21.44 263 TYR A C 1
ATOM 1910 O O . TYR A 1 263 ? 53.945 0.685 1.631 1.00 21.16 263 TYR A O 1
ATOM 1919 N N . GLU A 1 264 ? 54.108 -1.141 0.334 1.00 23.31 264 GLU A N 1
ATOM 1920 C CA . GLU A 1 264 ? 55.502 -1.361 0.710 1.00 24.88 264 GLU A CA 1
ATOM 1921 C C . GLU A 1 264 ? 56.340 -0.139 0.368 1.00 24.01 264 GLU A C 1
ATOM 1922 O O . GLU A 1 264 ? 57.122 0.337 1.192 1.00 23.05 264 GLU A O 1
ATOM 1928 N N . GLN A 1 265 ? 56.174 0.362 -0.852 1.00 23.93 265 GLN A N 1
ATOM 1929 C CA . GLN A 1 265 ? 56.921 1.530 -1.299 1.00 25.34 265 GLN A CA 1
ATOM 1930 C C . GLN A 1 265 ? 56.629 2.743 -0.412 1.00 26.43 265 GLN A C 1
ATOM 1931 O O . GLN A 1 265 ? 57.552 3.432 0.030 1.00 25.70 265 GLN A O 1
ATOM 1937 N N . HIS A 1 266 ? 55.350 2.995 -0.139 1.00 26.74 266 HIS A N 1
ATOM 1938 C CA . HIS A 1 266 ? 54.968 4.119 0.715 1.00 26.57 266 HIS A CA 1
ATOM 1939 C C . HIS A 1 266 ? 55.494 3.949 2.140 1.00 26.27 266 HIS A C 1
ATOM 1940 O O . HIS A 1 266 ? 55.951 4.909 2.758 1.00 26.53 266 HIS A O 1
ATOM 1947 N N . PHE A 1 267 ? 55.426 2.732 2.664 1.00 26.22 267 PHE A N 1
ATOM 1948 C CA . PHE A 1 267 ? 55.889 2.484 4.025 1.00 27.34 267 PHE A CA 1
ATOM 1949 C C . PHE A 1 267 ? 57.398 2.659 4.158 1.00 28.84 267 PHE A C 1
ATOM 1950 O O . PHE A 1 267 ? 57.890 3.101 5.196 1.00 29.39 267 PHE A O 1
ATOM 1958 N N . ALA A 1 268 ? 58.134 2.312 3.109 1.00 29.85 268 ALA A N 1
ATOM 1959 C CA . ALA A 1 268 ? 59.584 2.446 3.143 1.00 31.18 268 ALA A CA 1
ATOM 1960 C C . ALA A 1 268 ? 59.952 3.923 3.212 1.00 31.74 268 ALA A C 1
ATOM 1961 O O . ALA A 1 268 ? 60.823 4.311 3.989 1.00 31.37 268 ALA A O 1
ATOM 1963 N N . ARG A 1 269 ? 59.280 4.745 2.410 1.00 33.41 269 ARG A N 1
ATOM 1964 C CA . ARG A 1 269 ? 59.558 6.178 2.410 1.00 35.87 269 ARG A CA 1
ATOM 1965 C C . ARG A 1 269 ? 59.193 6.771 3.767 1.00 35.15 269 ARG A C 1
ATOM 1966 O O . ARG A 1 269 ? 60.008 7.433 4.407 1.00 35.75 269 ARG A O 1
ATOM 1974 N N . ILE A 1 270 ? 57.964 6.517 4.201 1.00 34.63 270 ILE A N 1
ATOM 1975 C CA . ILE A 1 270 ? 57.469 7.018 5.477 1.00 33.78 270 ILE A CA 1
ATOM 1976 C C . ILE A 1 270 ? 58.364 6.601 6.642 1.00 34.39 270 ILE A C 1
ATOM 1977 O O . ILE A 1 270 ? 58.736 7.427 7.476 1.00 33.08 270 ILE A O 1
ATOM 1982 N N . SER A 1 271 ? 58.718 5.321 6.684 1.00 34.85 271 SER A N 1
ATOM 1983 C CA . SER A 1 271 ? 59.552 4.788 7.753 1.00 36.36 271 SER A CA 1
ATOM 1984 C C . SER A 1 271 ? 60.952 5.395 7.831 1.00 36.86 271 SER A C 1
ATOM 1985 O O . SER A 1 271 ? 61.535 5.483 8.910 1.00 36.17 271 SER A O 1
ATOM 1988 N N . GLU A 1 272 ? 61.492 5.801 6.688 1.00 38.80 272 GLU A N 1
ATOM 1989 C CA . GLU A 1 272 ? 62.822 6.403 6.631 1.00 40.50 272 GLU A CA 1
ATOM 1990 C C . GLU A 1 272 ? 62.774 7.874 7.039 1.00 40.04 272 GLU A C 1
ATOM 1991 O O . GLU A 1 272 ? 63.670 8.369 7.721 1.00 39.92 272 GLU A O 1
ATOM 1997 N N . ARG A 1 273 ? 61.722 8.568 6.625 1.00 40.40 273 ARG A N 1
ATOM 1998 C CA . ARG A 1 273 ? 61.580 9.976 6.956 1.00 41.72 273 ARG A CA 1
ATOM 1999 C C . ARG A 1 273 ? 61.311 10.181 8.441 1.00 41.57 273 ARG A C 1
ATOM 2000 O O . ARG A 1 273 ? 61.619 11.237 8.989 1.00 42.81 273 ARG A O 1
ATOM 2008 N N . ASN A 1 274 ? 60.745 9.169 9.092 1.00 41.06 274 ASN A N 1
ATOM 2009 C CA . ASN A 1 274 ? 60.470 9.252 10.521 1.00 40.75 274 ASN A CA 1
ATOM 2010 C C . ASN A 1 274 ? 61.772 9.037 11.280 1.00 42.05 274 ASN A C 1
ATOM 2011 O O . ASN A 1 274 ? 62.096 9.800 12.191 1.00 42.34 274 ASN A O 1
ATOM 2016 N N . GLU A 1 275 ? 62.518 8.004 10.894 1.00 43.22 275 GLU A N 1
ATOM 2017 C CA . GLU A 1 275 ? 63.788 7.700 11.546 1.00 45.04 275 GLU A CA 1
ATOM 2018 C C . GLU A 1 275 ? 64.698 8.929 11.494 1.00 44.59 275 GLU A C 1
ATOM 2019 O O . GLU A 1 275 ? 65.392 9.239 12.462 1.00 44.51 275 GLU A O 1
ATOM 2025 N N . LYS A 1 276 ? 64.688 9.620 10.356 1.00 43.69 276 LYS A N 1
ATOM 2026 C CA . LYS A 1 276 ? 65.502 10.815 10.176 1.00 43.91 276 LYS A CA 1
ATOM 2027 C C . LYS A 1 276 ? 65.064 11.885 11.157 1.00 43.38 276 LYS A C 1
ATOM 2028 O O . LYS A 1 276 ? 65.801 12.228 12.082 1.00 44.03 276 LYS A O 1
ATOM 2034 N N . LEU A 1 277 ? 63.856 12.400 10.944 1.00 43.11 277 LEU A N 1
ATOM 2035 C CA . LEU A 1 277 ? 63.269 13.432 11.792 1.00 42.84 277 LEU A CA 1
ATOM 2036 C C . LEU A 1 277 ? 63.567 13.211 13.271 1.00 43.19 277 LEU A C 1
ATOM 2037 O O . LEU A 1 277 ? 63.450 14.125 14.079 1.00 43.40 277 LEU A O 1
ATOM 2042 N N . LEU A 1 278 ? 63.941 11.986 13.615 1.00 44.63 278 LEU A N 1
ATOM 2043 C CA . LEU A 1 278 ? 64.290 11.636 14.981 1.00 45.58 278 LEU A CA 1
ATOM 2044 C C . LEU A 1 278 ? 65.801 11.382 15.010 1.00 46.80 278 LEU A C 1
ATOM 2045 O O . LEU A 1 278 ? 66.215 10.208 15.109 1.00 48.18 278 LEU A O 1
#